Protein AF-A0A8R1XN35-F1 (afdb_monomer_lite)

Structure (mmCIF, N/CA/C/O backbone):
data_AF-A0A8R1XN35-F1
#
_entry.id   AF-A0A8R1XN35-F1
#
loop_
_atom_site.group_PDB
_atom_site.id
_atom_site.type_symbol
_atom_site.label_atom_id
_atom_site.label_alt_id
_atom_site.label_comp_id
_atom_site.label_asym_id
_atom_site.label_entity_id
_atom_site.label_seq_id
_atom_site.pdbx_PDB_ins_code
_atom_site.Cartn_x
_atom_site.Cartn_y
_atom_site.Cartn_z
_atom_site.occupancy
_atom_site.B_iso_or_equiv
_atom_site.auth_seq_id
_atom_site.auth_comp_id
_atom_site.auth_asym_id
_atom_site.auth_atom_id
_atom_site.pdbx_PDB_model_num
ATOM 1 N N . MET A 1 1 ? 3.570 -1.962 -8.339 1.00 42.72 1 MET A N 1
ATOM 2 C CA . MET A 1 1 ? 3.156 -1.113 -7.201 1.00 42.72 1 MET A CA 1
ATOM 3 C C . MET A 1 1 ? 1.678 -0.732 -7.256 1.00 42.72 1 MET A C 1
ATOM 5 O O . MET A 1 1 ? 1.006 -0.953 -6.267 1.00 42.72 1 MET A O 1
ATOM 9 N N . LEU A 1 2 ? 1.136 -0.274 -8.395 1.00 46.91 2 LEU A N 1
ATOM 10 C CA . LEU A 1 2 ? -0.295 0.078 -8.518 1.00 46.91 2 LEU A CA 1
ATOM 11 C C . LEU A 1 2 ? -1.289 -1.061 -8.205 1.00 46.91 2 LEU A C 1
ATOM 13 O O . LEU A 1 2 ? -2.349 -0.794 -7.659 1.00 46.91 2 LEU A O 1
ATOM 17 N N . VAL A 1 3 ? -0.933 -2.326 -8.452 1.00 47.78 3 VAL A N 1
ATOM 18 C CA . VAL A 1 3 ? -1.838 -3.466 -8.181 1.00 47.78 3 VAL A CA 1
ATOM 19 C C . VAL A 1 3 ? -1.918 -3.835 -6.693 1.00 47.78 3 VAL A C 1
ATOM 21 O O . VAL A 1 3 ? -2.819 -4.553 -6.286 1.00 47.78 3 VAL A O 1
ATOM 24 N N . ILE A 1 4 ? -1.000 -3.340 -5.852 1.00 48.53 4 ILE A N 1
ATOM 25 C CA . ILE A 1 4 ? -1.005 -3.650 -4.409 1.00 48.53 4 ILE A CA 1
ATOM 26 C C . ILE A 1 4 ? -2.202 -2.972 -3.708 1.00 48.53 4 ILE A C 1
ATOM 28 O O . ILE A 1 4 ? -2.644 -3.424 -2.657 1.00 48.53 4 ILE A O 1
ATOM 32 N N . PHE A 1 5 ? -2.779 -1.930 -4.314 1.00 48.09 5 PHE A N 1
ATOM 33 C CA . PHE A 1 5 ? -3.820 -1.117 -3.685 1.00 48.09 5 PHE A CA 1
ATOM 34 C C . PHE A 1 5 ? -5.250 -1.645 -3.860 1.00 48.09 5 PHE A C 1
ATOM 36 O O . PHE A 1 5 ? -6.075 -1.409 -2.982 1.00 48.09 5 PHE A O 1
ATOM 43 N N . GLU A 1 6 ? -5.547 -2.431 -4.902 1.00 48.03 6 GLU A N 1
ATOM 44 C CA . GLU A 1 6 ? -6.899 -2.993 -5.100 1.00 48.03 6 GLU A CA 1
ATOM 45 C C . GLU A 1 6 ? -7.309 -3.995 -4.005 1.00 48.03 6 GLU A C 1
ATOM 47 O O . GLU A 1 6 ? -8.497 -4.230 -3.789 1.00 48.03 6 GLU A O 1
ATOM 52 N N . TYR A 1 7 ? -6.347 -4.553 -3.263 1.00 45.34 7 TYR A N 1
ATOM 53 C CA . TYR A 1 7 ? -6.605 -5.589 -2.260 1.00 45.34 7 TYR A CA 1
ATOM 54 C C . TYR A 1 7 ? -7.304 -5.068 -0.989 1.00 45.34 7 TYR A C 1
ATOM 56 O O . TYR A 1 7 ? -7.956 -5.836 -0.285 1.00 45.34 7 TYR A O 1
ATOM 64 N N . TYR A 1 8 ? -7.207 -3.770 -0.683 1.00 49.38 8 TYR A N 1
ATOM 65 C CA . TYR A 1 8 ? -7.665 -3.230 0.606 1.00 49.38 8 TYR A CA 1
ATOM 66 C C . TYR A 1 8 ? -9.087 -2.650 0.592 1.00 49.38 8 TYR A C 1
ATOM 68 O O . TYR A 1 8 ? -9.630 -2.340 1.651 1.00 49.38 8 TYR A O 1
ATOM 76 N N . SER A 1 9 ? -9.725 -2.548 -0.576 1.00 48.44 9 SER A N 1
ATOM 77 C CA . SER A 1 9 ? -11.034 -1.891 -0.723 1.00 48.44 9 SER A CA 1
ATOM 78 C C . SER A 1 9 ? -12.242 -2.810 -0.492 1.00 48.44 9 SER A C 1
ATOM 80 O O . SER A 1 9 ? -13.369 -2.329 -0.504 1.00 48.44 9 SER A O 1
ATOM 82 N N . VAL A 1 10 ? -12.043 -4.117 -0.267 1.00 48.38 10 VAL A N 1
ATOM 83 C CA . VAL A 1 10 ? -13.142 -5.111 -0.187 1.00 48.38 10 VAL A CA 1
ATOM 84 C C . VAL A 1 10 ? -13.304 -5.722 1.216 1.00 48.38 10 VAL A C 1
ATOM 86 O O . VAL A 1 10 ? -14.133 -6.601 1.419 1.00 48.38 10 VAL A O 1
ATOM 89 N N . LEU A 1 11 ? -12.546 -5.259 2.215 1.00 44.25 11 LEU A N 1
ATOM 90 C CA . LEU A 1 11 ? -12.544 -5.869 3.550 1.00 44.25 11 LEU A CA 1
ATOM 91 C C . LEU A 1 11 ? -13.012 -4.911 4.656 1.00 44.25 11 LEU A C 1
ATOM 93 O O . LEU A 1 11 ? -12.227 -4.463 5.493 1.00 44.25 11 LEU A O 1
ATOM 97 N N . PRO A 1 12 ? -14.300 -4.552 4.661 1.00 46.28 12 PRO A N 1
ATOM 98 C CA . PRO A 1 12 ? -14.983 -4.491 5.953 1.00 46.28 12 PRO A CA 1
ATOM 99 C C . PRO A 1 12 ? -16.421 -5.009 5.847 1.00 46.28 12 PRO A C 1
ATOM 101 O O . PRO A 1 12 ? -17.198 -4.479 5.073 1.00 46.28 12 PRO A O 1
ATOM 104 N N . LEU A 1 13 ? -16.762 -6.051 6.611 1.00 48.75 13 LEU A N 1
ATOM 105 C CA . LEU A 1 13 ? -18.080 -6.338 7.210 1.00 48.75 13 LEU A CA 1
ATOM 106 C C . LEU A 1 13 ? -18.072 -7.800 7.661 1.00 48.75 13 LEU A C 1
ATOM 108 O O . LEU A 1 13 ? -18.468 -8.693 6.925 1.00 48.75 13 LEU A O 1
ATOM 112 N N . LEU A 1 14 ? -17.590 -8.054 8.877 1.00 43.78 14 LEU A N 1
ATOM 113 C CA . LEU A 1 14 ? -17.787 -9.329 9.568 1.00 43.78 14 LEU A CA 1
ATOM 114 C C . LEU A 1 14 ? -18.460 -9.033 10.904 1.00 43.78 14 LEU A C 1
ATOM 116 O O . LEU A 1 14 ? -17.799 -8.862 11.924 1.00 43.78 14 LEU A O 1
ATOM 120 N N . TYR A 1 15 ? -19.788 -8.928 10.874 1.00 47.19 15 TYR A N 1
ATOM 121 C CA . TYR A 1 15 ? -20.639 -9.054 12.055 1.00 47.19 15 TYR A CA 1
ATOM 122 C C . TYR A 1 15 ? -21.953 -9.728 11.620 1.00 47.19 15 TYR A C 1
ATOM 124 O O . TYR A 1 15 ? -22.637 -9.209 10.745 1.00 47.19 15 TYR A O 1
ATOM 132 N N . ASN A 1 16 ? -22.261 -10.898 12.200 1.00 47.47 16 ASN A N 1
ATOM 133 C CA . ASN A 1 16 ? -23.353 -11.825 11.833 1.00 47.47 16 ASN A CA 1
ATOM 134 C C . ASN A 1 16 ? -23.289 -12.420 10.419 1.00 47.47 16 ASN A C 1
ATOM 136 O O . ASN A 1 16 ? -24.212 -12.282 9.623 1.00 47.47 16 ASN A O 1
ATOM 140 N N . ILE A 1 17 ? -22.203 -13.126 10.124 1.00 58.09 17 ILE A N 1
ATOM 141 C CA . ILE A 1 17 ? -22.024 -13.795 8.840 1.00 58.09 17 ILE A CA 1
ATOM 142 C C . ILE A 1 17 ? -22.241 -15.301 9.001 1.00 58.09 17 ILE A C 1
ATOM 144 O O . ILE A 1 17 ? -21.633 -15.945 9.857 1.00 58.09 17 ILE A O 1
ATOM 148 N N . SER A 1 18 ? -23.147 -15.852 8.193 1.00 64.50 18 SER A N 1
ATOM 149 C CA . SER A 1 18 ? -23.361 -17.295 8.105 1.00 64.50 18 SER A CA 1
ATOM 150 C C . SER A 1 18 ? -22.152 -17.965 7.435 1.00 64.50 18 SER A C 1
ATOM 152 O O . SER A 1 18 ? -21.418 -17.318 6.689 1.00 64.50 18 SER A O 1
ATOM 154 N N . LEU A 1 19 ? -21.936 -19.273 7.635 1.00 70.75 19 LEU A N 1
ATOM 155 C CA . LEU A 1 19 ? -20.882 -20.015 6.912 1.00 70.75 19 LEU A CA 1
ATOM 156 C C . LEU A 1 19 ? -20.968 -19.819 5.385 1.00 70.75 19 LEU A C 1
ATOM 158 O O . LEU A 1 19 ? -19.944 -19.784 4.704 1.00 70.75 19 LEU A O 1
ATOM 162 N N . TYR A 1 20 ? -22.183 -19.631 4.862 1.00 72.31 20 TYR A N 1
ATOM 163 C CA . TYR A 1 20 ? -22.434 -19.323 3.458 1.00 72.31 20 TYR A CA 1
ATOM 164 C C . TYR A 1 20 ? -21.837 -17.972 3.031 1.00 72.31 20 TYR A C 1
ATOM 166 O O . TYR A 1 20 ? -21.176 -17.891 1.994 1.00 72.31 20 TYR A O 1
ATOM 174 N N . ASP A 1 21 ? -21.995 -16.923 3.842 1.00 74.62 21 ASP A N 1
ATOM 175 C CA . ASP A 1 21 ? -21.424 -15.608 3.536 1.00 74.62 21 ASP A CA 1
ATOM 176 C C . ASP A 1 21 ? -19.889 -15.629 3.637 1.00 74.62 21 ASP A C 1
ATOM 178 O O . ASP A 1 21 ? -19.220 -15.019 2.801 1.00 74.62 21 ASP A O 1
ATOM 182 N N . ILE A 1 22 ? -19.313 -16.399 4.577 1.00 72.56 22 ILE A N 1
ATOM 183 C CA . ILE A 1 22 ? -17.854 -16.626 4.647 1.00 72.56 22 ILE A CA 1
ATOM 184 C C . ILE A 1 22 ? -17.360 -17.280 3.361 1.00 72.56 22 ILE A C 1
ATOM 186 O O . ILE A 1 22 ? -16.391 -16.808 2.767 1.00 72.56 22 ILE A O 1
ATOM 190 N N . PHE A 1 23 ? -18.022 -18.351 2.916 1.00 77.94 23 PHE A N 1
ATOM 191 C CA . PHE A 1 23 ? -17.646 -19.060 1.695 1.00 77.94 23 PHE A CA 1
ATOM 192 C C . PHE A 1 23 ? -17.707 -18.138 0.474 1.00 77.94 23 PHE A C 1
ATOM 194 O O . PHE A 1 23 ? -16.775 -18.108 -0.328 1.00 77.94 23 PHE A O 1
ATOM 201 N N . LYS A 1 24 ? -18.751 -17.310 0.374 1.00 80.31 24 LYS A N 1
ATOM 202 C CA . LYS A 1 24 ? -18.899 -16.323 -0.701 1.00 80.31 24 LYS A CA 1
ATOM 203 C C . LYS A 1 24 ? -17.794 -15.263 -0.675 1.00 80.31 24 LYS A C 1
ATOM 205 O O . LYS A 1 24 ? -17.220 -14.958 -1.719 1.00 80.31 24 LYS A O 1
ATOM 210 N N . ILE A 1 25 ? -17.458 -14.730 0.501 1.00 76.31 25 ILE A N 1
ATOM 211 C CA . ILE A 1 25 ? -16.345 -13.782 0.670 1.00 76.31 25 ILE A CA 1
ATOM 212 C C . ILE A 1 25 ? -15.021 -14.449 0.293 1.00 76.31 25 ILE A C 1
ATOM 214 O O . ILE A 1 25 ? -14.228 -13.873 -0.449 1.00 76.31 25 ILE A O 1
ATOM 218 N N . TYR A 1 26 ? -14.789 -15.681 0.741 1.00 76.56 26 TYR A N 1
ATOM 219 C CA . TYR A 1 26 ? -13.582 -16.437 0.420 1.00 76.56 26 TYR A CA 1
ATOM 220 C C . TYR A 1 26 ? -13.436 -16.676 -1.088 1.00 76.56 26 TYR A C 1
ATOM 222 O O . TYR A 1 26 ? -12.359 -16.464 -1.652 1.00 76.56 26 TYR A O 1
ATOM 230 N N . GLN A 1 27 ? -14.524 -17.051 -1.766 1.00 79.12 27 GLN A N 1
ATOM 231 C CA . GLN A 1 27 ? -14.557 -17.170 -3.223 1.00 79.12 27 GLN A CA 1
ATOM 232 C C . GLN A 1 27 ? -14.233 -15.839 -3.909 1.00 79.12 27 GLN A C 1
ATOM 234 O O . GLN A 1 27 ? -13.429 -15.815 -4.841 1.00 79.12 27 GLN A O 1
ATOM 239 N N . GLN A 1 28 ? -14.795 -14.724 -3.433 1.00 79.81 28 GLN A N 1
ATOM 240 C CA . GLN A 1 28 ? -14.491 -13.395 -3.969 1.00 79.81 28 GLN A CA 1
ATOM 241 C C . GLN A 1 28 ? -13.016 -13.027 -3.782 1.00 79.81 28 GLN A C 1
ATOM 243 O O . GLN A 1 28 ? -12.377 -12.613 -4.746 1.00 79.81 28 GLN A O 1
ATOM 248 N N . ILE A 1 29 ? -12.450 -13.231 -2.590 1.00 77.88 29 ILE A N 1
ATOM 249 C CA . ILE A 1 29 ? -11.031 -12.968 -2.304 1.00 77.88 29 ILE A CA 1
ATOM 250 C C . ILE A 1 29 ? -10.135 -13.822 -3.207 1.00 77.88 29 ILE A C 1
ATOM 252 O O . ILE A 1 29 ? -9.193 -13.308 -3.808 1.00 77.88 29 ILE A O 1
ATOM 256 N N . THR A 1 30 ? -10.448 -15.111 -3.352 1.00 81.19 30 THR A N 1
ATOM 257 C CA . THR A 1 30 ? -9.680 -16.045 -4.192 1.00 81.19 30 THR A CA 1
ATOM 258 C C . THR A 1 30 ? -9.731 -15.633 -5.660 1.00 81.19 30 THR A C 1
ATOM 260 O O . THR A 1 30 ? -8.705 -15.583 -6.338 1.00 81.19 30 THR A O 1
ATOM 263 N N . HIS A 1 31 ? -10.912 -15.257 -6.147 1.00 81.88 31 HIS A N 1
ATOM 264 C CA . HIS A 1 31 ? -11.096 -14.764 -7.505 1.00 81.88 31 HIS A CA 1
ATOM 265 C C . HIS A 1 31 ? -10.329 -13.457 -7.755 1.00 81.88 31 HIS A C 1
ATOM 267 O O . HIS A 1 31 ? -9.659 -13.327 -8.780 1.00 81.88 31 HIS A O 1
ATOM 273 N N . GLN A 1 32 ? -10.351 -12.512 -6.808 1.00 81.44 32 GLN A N 1
ATOM 274 C CA . GLN A 1 32 ? -9.568 -11.275 -6.907 1.00 81.44 32 GLN A CA 1
ATOM 275 C C . GLN A 1 32 ? -8.060 -11.547 -6.885 1.00 81.44 32 GLN A C 1
ATOM 277 O O . GLN A 1 32 ? -7.316 -10.993 -7.694 1.00 81.44 32 GLN A O 1
ATOM 282 N N . LYS A 1 33 ? -7.602 -12.465 -6.029 1.00 82.81 33 LYS A N 1
ATOM 283 C CA . LYS A 1 33 ? -6.200 -12.895 -5.984 1.00 82.81 33 LYS A CA 1
ATOM 284 C C . LYS A 1 33 ? -5.750 -13.511 -7.312 1.00 82.81 33 LYS A C 1
ATOM 286 O O . LYS A 1 33 ? -4.660 -13.201 -7.783 1.00 82.81 33 LYS A O 1
ATOM 291 N N . ASN A 1 34 ? -6.587 -14.331 -7.945 1.00 83.44 34 ASN A N 1
ATOM 292 C CA . ASN A 1 34 ? -6.277 -14.927 -9.247 1.00 83.44 34 ASN A CA 1
ATOM 293 C C . ASN A 1 34 ? -6.189 -13.870 -10.358 1.00 83.44 34 ASN A C 1
ATOM 295 O O . ASN A 1 34 ? -5.276 -13.927 -11.180 1.00 83.44 34 ASN A O 1
ATOM 299 N N . LYS A 1 35 ? -7.071 -12.861 -10.354 1.00 84.69 35 LYS A N 1
ATOM 300 C CA . LYS A 1 35 ? -6.973 -11.712 -11.273 1.00 84.69 35 LYS A CA 1
ATOM 301 C C . LYS A 1 35 ? -5.674 -10.935 -11.075 1.00 84.69 35 LYS A C 1
ATOM 303 O O . LYS A 1 35 ? -4.980 -10.645 -12.046 1.00 84.69 35 LYS A O 1
ATOM 308 N N . PHE A 1 36 ? -5.316 -10.651 -9.824 1.00 76.81 36 PHE A N 1
ATOM 309 C CA . PHE A 1 36 ? -4.057 -9.991 -9.477 1.00 76.81 36 PHE A CA 1
ATOM 310 C C . PHE A 1 36 ? -2.846 -10.768 -10.007 1.00 76.81 36 PHE A C 1
ATOM 312 O O . PHE A 1 36 ? -1.929 -10.191 -10.600 1.00 76.81 36 PHE A O 1
ATOM 319 N N . LEU A 1 37 ? -2.858 -12.086 -9.808 1.00 84.62 37 LEU A N 1
ATOM 320 C CA . LEU A 1 37 ? -1.807 -12.986 -10.260 1.00 84.62 37 LEU A CA 1
ATOM 321 C C . LEU A 1 37 ? -1.681 -12.939 -11.789 1.00 84.62 37 LEU A C 1
ATOM 323 O O . LEU A 1 37 ? -0.584 -12.749 -12.305 1.00 84.62 37 LEU A O 1
ATOM 327 N N . ALA A 1 38 ? -2.804 -13.022 -12.508 1.00 86.06 38 ALA A N 1
ATOM 328 C CA . ALA A 1 38 ? -2.844 -12.950 -13.967 1.00 86.06 38 ALA A CA 1
ATOM 329 C C . ALA A 1 38 ? -2.316 -11.610 -14.509 1.00 86.06 38 ALA A C 1
ATOM 331 O O . ALA A 1 38 ? -1.545 -11.597 -15.470 1.00 86.06 38 ALA A O 1
ATOM 332 N N . ILE A 1 39 ? -2.667 -10.486 -13.874 1.00 83.94 39 ILE A N 1
ATOM 333 C CA . ILE A 1 39 ? -2.146 -9.158 -14.241 1.00 83.94 39 ILE A CA 1
ATOM 334 C C . ILE A 1 39 ? -0.635 -9.096 -14.002 1.00 83.94 39 ILE A C 1
ATOM 336 O O . ILE A 1 39 ? 0.103 -8.629 -14.863 1.00 83.94 39 ILE A O 1
ATOM 340 N N . THR A 1 40 ? -0.163 -9.604 -12.863 1.00 83.38 40 THR A N 1
ATOM 341 C CA . THR A 1 40 ? 1.266 -9.604 -12.512 1.00 83.38 40 THR A CA 1
ATOM 342 C C . THR A 1 40 ? 2.081 -10.484 -13.461 1.00 83.38 40 THR A C 1
ATOM 344 O O . THR A 1 40 ? 3.157 -10.081 -13.899 1.00 83.38 40 THR A O 1
ATOM 347 N N . PHE A 1 41 ? 1.561 -11.653 -13.839 1.00 85.12 41 PHE A N 1
ATOM 348 C CA . PHE A 1 41 ? 2.188 -12.502 -14.851 1.00 85.12 41 PHE A CA 1
ATOM 349 C C . PHE A 1 41 ? 2.206 -11.839 -16.225 1.00 85.12 41 PHE A C 1
ATOM 351 O O . PHE A 1 41 ? 3.239 -11.854 -16.891 1.00 85.12 41 PHE A O 1
ATOM 358 N N . SER A 1 42 ? 1.099 -11.211 -16.627 1.00 83.62 42 SER A N 1
ATOM 359 C CA . SER A 1 42 ? 1.025 -10.473 -17.891 1.00 83.62 42 SER A CA 1
ATOM 360 C C . SER A 1 42 ? 2.039 -9.330 -17.918 1.00 83.62 42 SER A C 1
ATOM 362 O O . SER A 1 42 ? 2.740 -9.146 -18.907 1.00 83.62 42 SER A O 1
ATOM 364 N N . ASP A 1 43 ? 2.193 -8.606 -16.808 1.00 81.50 43 ASP A N 1
ATOM 365 C CA . ASP A 1 43 ? 3.216 -7.572 -16.689 1.00 81.50 43 ASP A CA 1
ATOM 366 C C . ASP A 1 43 ? 4.616 -8.124 -16.863 1.00 81.50 43 ASP A C 1
ATOM 368 O O . ASP A 1 43 ? 5.383 -7.567 -17.636 1.00 81.50 43 ASP A O 1
ATOM 372 N N . TYR A 1 44 ? 4.941 -9.207 -16.159 1.00 81.31 44 TYR A N 1
ATOM 373 C CA . TYR A 1 44 ? 6.254 -9.828 -16.250 1.00 81.31 44 TYR A CA 1
ATOM 374 C C . TYR A 1 44 ? 6.551 -10.307 -17.677 1.00 81.31 44 TYR A C 1
ATOM 376 O O . TYR A 1 44 ? 7.661 -10.113 -18.171 1.00 81.31 44 TYR A O 1
ATOM 384 N N . TYR A 1 45 ? 5.544 -10.871 -18.350 1.00 83.38 45 TYR A N 1
ATOM 385 C CA . TYR A 1 45 ? 5.645 -11.360 -19.722 1.00 83.38 45 TYR A CA 1
ATOM 386 C C . TYR A 1 45 ? 5.872 -10.231 -20.737 1.00 83.38 45 TYR A C 1
ATOM 388 O O . TYR A 1 45 ? 6.734 -10.345 -21.606 1.00 83.38 45 TYR A O 1
ATOM 396 N N . TYR A 1 46 ? 5.127 -9.127 -20.628 1.00 81.81 46 TYR A N 1
ATOM 397 C CA . TYR A 1 46 ? 5.202 -8.027 -21.592 1.00 81.81 46 TYR A CA 1
ATOM 398 C C . TYR A 1 46 ? 6.296 -6.999 -21.284 1.00 81.81 46 TYR A C 1
ATOM 400 O O . TYR A 1 46 ? 6.820 -6.379 -22.212 1.00 81.81 46 TYR A O 1
ATOM 408 N N . CYS A 1 47 ? 6.623 -6.768 -20.010 1.00 80.62 47 CYS A N 1
ATOM 409 C CA . CYS A 1 47 ? 7.573 -5.736 -19.612 1.00 80.62 47 CYS A CA 1
ATOM 410 C C . CYS A 1 47 ? 8.246 -6.023 -18.261 1.00 80.62 47 CYS A C 1
ATOM 412 O O . CYS A 1 47 ? 7.635 -5.950 -17.192 1.00 80.62 47 CYS A O 1
ATOM 414 N N . THR A 1 48 ? 9.557 -6.257 -18.279 1.00 80.19 48 THR A N 1
ATOM 415 C CA . THR A 1 48 ? 10.329 -6.439 -17.044 1.00 80.19 48 THR A CA 1
ATOM 416 C C . THR A 1 48 ? 10.640 -5.077 -16.424 1.00 80.19 48 THR A C 1
ATOM 418 O O . THR A 1 48 ? 11.138 -4.182 -17.102 1.00 80.19 48 THR A O 1
ATOM 421 N N . ARG A 1 49 ? 10.365 -4.884 -15.128 1.00 77.44 49 ARG A N 1
ATOM 422 C CA . ARG A 1 49 ? 10.756 -3.654 -14.418 1.00 77.44 49 ARG A CA 1
ATOM 423 C C . ARG A 1 49 ? 12.083 -3.852 -13.704 1.00 77.44 49 ARG A C 1
ATOM 425 O O . ARG A 1 49 ? 12.201 -4.745 -12.872 1.00 77.44 49 ARG A O 1
ATOM 432 N N . ILE A 1 50 ? 13.038 -2.973 -13.977 1.00 81.00 50 ILE A N 1
ATOM 433 C CA . ILE A 1 50 ? 14.344 -2.947 -13.320 1.00 81.00 50 ILE A CA 1
ATOM 434 C C . ILE A 1 50 ? 14.425 -1.669 -12.489 1.00 81.00 50 ILE A C 1
ATOM 436 O O . ILE A 1 50 ? 14.132 -0.574 -12.981 1.00 81.00 50 ILE A O 1
ATOM 440 N N . PHE A 1 51 ? 14.798 -1.802 -11.216 1.00 80.81 51 PHE A N 1
ATOM 441 C CA . PHE A 1 51 ? 15.089 -0.647 -10.376 1.00 80.81 51 PHE A CA 1
ATOM 442 C C . PHE A 1 51 ? 16.533 -0.211 -10.595 1.00 80.81 51 PHE A C 1
ATOM 444 O O . PHE A 1 51 ? 17.477 -0.968 -10.376 1.00 80.81 51 PHE A O 1
ATOM 451 N N . ILE A 1 52 ? 16.695 1.024 -11.044 1.00 82.19 52 ILE A N 1
ATOM 452 C CA . ILE A 1 52 ? 17.983 1.612 -11.357 1.00 82.19 52 ILE A CA 1
ATOM 453 C C . ILE A 1 52 ? 18.416 2.466 -10.163 1.00 82.19 52 ILE A C 1
ATOM 455 O O . ILE A 1 52 ? 17.949 3.596 -10.010 1.00 82.19 52 ILE A O 1
ATOM 459 N N . ALA A 1 53 ? 19.307 1.921 -9.329 1.00 80.88 53 ALA A N 1
ATOM 460 C CA . ALA A 1 53 ? 19.726 2.539 -8.067 1.00 80.88 53 ALA A CA 1
ATOM 461 C C . ALA A 1 53 ? 20.337 3.940 -8.252 1.00 80.88 53 ALA A C 1
ATOM 463 O O . ALA A 1 53 ? 19.938 4.870 -7.559 1.00 80.88 53 ALA A O 1
ATOM 464 N N . TRP A 1 54 ? 21.225 4.116 -9.239 1.00 78.75 54 TRP A N 1
ATOM 465 C CA . TRP A 1 54 ? 21.905 5.396 -9.503 1.00 78.75 54 TRP A CA 1
ATOM 466 C C . TRP A 1 54 ? 20.962 6.535 -9.903 1.00 78.75 54 TRP A C 1
ATOM 468 O O . TRP A 1 54 ? 21.299 7.699 -9.734 1.00 78.75 54 TRP A O 1
ATOM 478 N N . ASN A 1 55 ? 19.771 6.208 -10.408 1.00 72.25 55 ASN A N 1
ATOM 479 C CA . ASN A 1 55 ? 18.806 7.192 -10.889 1.00 72.25 55 ASN A CA 1
ATOM 480 C C . ASN A 1 55 ? 17.487 7.170 -10.093 1.00 72.25 55 ASN A C 1
ATOM 482 O O . ASN A 1 55 ? 16.504 7.792 -10.509 1.00 72.25 55 ASN A O 1
ATOM 486 N N . LEU A 1 56 ? 17.465 6.402 -8.988 1.00 75.69 56 LEU A N 1
ATOM 487 C CA . LEU A 1 56 ? 16.319 6.146 -8.106 1.00 75.69 56 LEU A CA 1
ATOM 488 C C . LEU A 1 56 ? 15.009 5.927 -8.880 1.00 75.69 56 LEU A C 1
ATOM 490 O O . LEU A 1 56 ? 13.947 6.433 -8.515 1.00 75.69 56 LEU A O 1
ATOM 494 N N . SER A 1 57 ? 15.089 5.199 -9.995 1.00 74.19 57 SER A N 1
ATOM 495 C CA . SER A 1 57 ? 13.995 5.110 -10.962 1.00 74.19 57 SER A CA 1
ATOM 496 C C . SER A 1 57 ? 13.689 3.680 -11.352 1.00 74.19 57 SER A C 1
ATOM 498 O O . SER A 1 57 ? 14.589 2.875 -11.583 1.00 74.19 57 SER A O 1
ATOM 500 N N . TRP A 1 58 ? 12.403 3.401 -11.514 1.00 74.62 58 TRP A N 1
ATOM 501 C CA . TRP A 1 58 ? 11.921 2.174 -12.124 1.00 74.62 58 TRP A CA 1
ATOM 502 C C . TRP A 1 58 ? 11.914 2.338 -13.641 1.00 74.62 58 TRP A C 1
ATOM 504 O O . TRP A 1 58 ? 11.180 3.176 -14.162 1.00 74.62 58 TRP A O 1
ATOM 514 N N . LYS A 1 59 ? 12.709 1.536 -14.352 1.00 78.25 59 LYS A N 1
ATOM 515 C CA . LYS A 1 59 ? 12.690 1.475 -15.816 1.00 78.25 59 LYS A CA 1
ATOM 516 C C . LYS A 1 59 ? 11.944 0.218 -16.252 1.00 78.25 59 LYS A C 1
ATOM 518 O O . LYS A 1 59 ? 12.256 -0.879 -15.793 1.00 78.25 59 LYS A O 1
ATOM 523 N N . GLY A 1 60 ? 10.933 0.389 -17.099 1.00 75.19 60 GLY A N 1
ATOM 524 C CA . GLY A 1 60 ? 10.291 -0.723 -17.792 1.00 75.19 60 GLY A CA 1
ATOM 525 C C . GLY A 1 60 ? 11.098 -1.066 -19.035 1.00 75.19 60 GLY A C 1
ATOM 526 O O . GLY A 1 60 ? 11.261 -0.215 -19.905 1.00 75.19 60 GLY A O 1
ATOM 527 N N . ASP A 1 61 ? 11.616 -2.284 -19.105 1.00 76.38 61 ASP A N 1
ATOM 528 C CA . ASP A 1 61 ? 12.151 -2.851 -20.332 1.00 76.38 61 ASP A CA 1
ATOM 529 C C . ASP A 1 61 ? 11.063 -3.700 -20.996 1.00 76.38 61 ASP A C 1
ATOM 531 O O . ASP A 1 61 ? 10.805 -4.845 -20.612 1.00 76.38 61 ASP A O 1
ATOM 535 N N . CYS A 1 62 ? 10.376 -3.087 -21.961 1.00 78.12 62 CYS A N 1
ATOM 536 C CA . CYS A 1 62 ? 9.319 -3.727 -22.739 1.00 78.12 62 CYS A CA 1
ATOM 537 C C . CYS A 1 62 ? 9.814 -4.171 -24.132 1.00 78.12 62 CYS A C 1
ATOM 539 O O . CYS A 1 62 ? 9.012 -4.603 -24.966 1.00 78.12 62 CYS A O 1
ATOM 541 N N . THR A 1 63 ? 11.125 -4.083 -24.400 1.00 72.94 63 THR A N 1
ATOM 542 C CA . THR A 1 63 ? 11.714 -4.315 -25.734 1.00 72.94 63 THR A CA 1
ATOM 543 C C . THR A 1 63 ? 11.489 -5.737 -26.246 1.00 72.94 63 THR A C 1
ATOM 545 O O . THR A 1 63 ? 11.247 -5.928 -27.434 1.00 72.94 63 THR A O 1
ATOM 548 N N . LYS A 1 64 ? 11.437 -6.725 -25.342 1.00 72.38 64 LYS A N 1
ATOM 549 C CA . LYS A 1 64 ? 11.190 -8.145 -25.662 1.00 72.38 64 LYS A CA 1
ATOM 550 C C . LYS A 1 64 ? 9.873 -8.414 -26.396 1.00 72.38 64 LYS A C 1
ATOM 552 O O . LYS A 1 64 ? 9.697 -9.481 -26.971 1.00 72.38 64 LYS A O 1
ATOM 557 N N . SER A 1 65 ? 8.931 -7.479 -26.345 1.00 72.44 65 SER A N 1
ATOM 558 C CA . SER A 1 65 ? 7.555 -7.695 -26.790 1.00 72.44 65 SER A CA 1
ATOM 559 C C . SER A 1 65 ? 7.236 -7.131 -28.183 1.00 72.44 65 SER A C 1
ATOM 561 O O . SER A 1 65 ? 6.066 -7.124 -28.565 1.00 72.44 65 SER A O 1
ATOM 563 N N . ASN A 1 66 ? 8.231 -6.652 -28.947 1.00 75.88 66 ASN A N 1
ATOM 564 C CA . ASN A 1 66 ? 8.045 -6.039 -30.275 1.00 75.88 66 ASN A CA 1
ATOM 565 C C . ASN A 1 66 ? 6.922 -4.973 -30.290 1.00 75.88 66 ASN A C 1
ATOM 567 O O . ASN A 1 66 ? 6.033 -4.999 -31.138 1.00 75.88 66 ASN A O 1
ATOM 571 N N . GLY A 1 67 ? 6.905 -4.076 -29.295 1.00 77.81 67 GLY A N 1
ATOM 572 C CA . GLY A 1 67 ? 5.901 -3.005 -29.154 1.00 77.81 67 GLY A CA 1
ATOM 573 C C . GLY A 1 67 ? 4.566 -3.419 -28.510 1.00 77.81 67 GLY A C 1
ATOM 574 O O . GLY A 1 67 ? 3.773 -2.558 -28.116 1.00 77.81 67 GLY A O 1
ATOM 575 N N . LYS A 1 68 ? 4.309 -4.721 -28.308 1.00 81.88 68 LYS A N 1
ATOM 576 C CA . LYS A 1 68 ? 3.096 -5.193 -27.604 1.00 81.88 68 LYS A CA 1
ATOM 577 C C . LYS A 1 68 ? 3.054 -4.721 -26.147 1.00 81.88 68 LYS A C 1
ATOM 579 O O . LYS A 1 68 ? 1.976 -4.469 -25.617 1.00 81.88 68 LYS A O 1
ATOM 584 N N . GLY A 1 69 ? 4.210 -4.557 -25.513 1.00 81.69 69 GLY A N 1
ATOM 585 C CA . GLY A 1 69 ? 4.339 -4.139 -24.120 1.00 81.69 69 GLY A CA 1
ATOM 586 C C . GLY A 1 69 ? 3.930 -2.691 -23.878 1.00 81.69 69 GLY A C 1
ATOM 587 O O . GLY A 1 69 ? 3.280 -2.417 -22.872 1.00 81.69 69 GLY A O 1
ATOM 588 N N . ASP A 1 70 ? 4.196 -1.787 -24.822 1.00 80.56 70 ASP A N 1
ATOM 589 C CA . ASP A 1 70 ? 3.720 -0.400 -24.737 1.00 80.56 70 ASP A CA 1
ATOM 590 C C . ASP A 1 70 ? 2.193 -0.341 -24.848 1.00 80.56 70 ASP A C 1
ATOM 592 O O . ASP A 1 70 ? 1.523 0.387 -24.111 1.00 80.56 70 ASP A O 1
ATOM 596 N N . THR A 1 71 ? 1.628 -1.170 -25.731 1.00 84.44 71 THR A N 1
ATOM 597 C CA . THR A 1 71 ? 0.175 -1.316 -25.885 1.00 84.44 71 THR A CA 1
ATOM 598 C C . THR A 1 71 ? -0.458 -1.879 -24.609 1.00 84.44 71 THR A C 1
ATOM 600 O O . THR A 1 71 ? -1.426 -1.308 -24.102 1.00 84.44 71 THR A O 1
ATOM 603 N N . TRP A 1 72 ? 0.122 -2.940 -24.034 1.00 84.56 72 TRP A N 1
ATOM 604 C CA . TRP A 1 72 ? -0.299 -3.510 -22.749 1.00 84.56 72 TRP A CA 1
ATOM 605 C C . TRP A 1 72 ? -0.292 -2.461 -21.634 1.00 84.56 72 TRP A C 1
ATOM 607 O O . TRP A 1 72 ? -1.258 -2.337 -20.882 1.00 84.56 72 TRP A O 1
ATOM 617 N N . TRP A 1 73 ? 0.766 -1.655 -21.559 1.00 81.19 73 TRP A N 1
ATOM 618 C CA . TRP A 1 73 ? 0.893 -0.598 -20.563 1.00 81.19 73 TRP A CA 1
ATOM 619 C C . TRP A 1 73 ? -0.188 0.472 -20.672 1.00 81.19 73 TRP A C 1
ATOM 621 O O . TRP A 1 73 ? -0.744 0.870 -19.647 1.00 81.19 73 TRP A O 1
ATOM 631 N N . ARG A 1 74 ? -0.524 0.908 -21.890 1.00 83.50 74 ARG A N 1
ATOM 632 C CA . ARG A 1 74 ? -1.617 1.867 -22.121 1.00 83.50 74 ARG A CA 1
ATOM 633 C C . ARG A 1 74 ? -2.964 1.295 -21.700 1.00 83.50 74 ARG A C 1
ATOM 635 O O . ARG A 1 74 ? -3.707 1.965 -20.987 1.00 83.50 74 ARG A O 1
ATOM 642 N N . ILE A 1 75 ? -3.252 0.051 -22.087 1.00 86.25 75 ILE A N 1
ATOM 643 C CA . ILE A 1 75 ? -4.483 -0.650 -21.697 1.00 86.25 75 ILE A CA 1
ATOM 644 C C . ILE A 1 75 ? -4.566 -0.728 -20.174 1.00 86.25 75 ILE A C 1
ATOM 646 O O . ILE A 1 75 ? -5.549 -0.300 -19.576 1.00 86.25 75 ILE A O 1
ATOM 650 N N . ARG A 1 76 ? -3.506 -1.210 -19.528 1.00 83.12 76 ARG A N 1
ATOM 651 C CA . ARG A 1 76 ? -3.445 -1.335 -18.074 1.00 83.12 76 ARG A CA 1
ATOM 652 C C . ARG A 1 76 ? -3.631 0.002 -17.364 1.00 83.12 76 ARG A C 1
ATOM 654 O O . ARG A 1 76 ? -4.304 0.056 -16.341 1.00 83.12 76 ARG A O 1
ATOM 661 N N . TYR A 1 77 ? -3.021 1.062 -17.881 1.00 80.56 77 TYR A N 1
ATOM 662 C CA . TYR A 1 77 ? -3.151 2.399 -17.322 1.00 80.56 77 TYR A CA 1
ATOM 663 C C . TYR A 1 77 ? -4.597 2.902 -17.379 1.00 80.56 77 TYR A C 1
ATOM 665 O O . TYR A 1 77 ? -5.112 3.386 -16.372 1.00 80.56 77 TYR A O 1
ATOM 673 N N . LEU A 1 78 ? -5.272 2.713 -18.518 1.00 85.00 78 LEU A N 1
ATOM 674 C CA . LEU A 1 78 ? -6.692 3.034 -18.665 1.00 85.00 78 LEU A CA 1
ATOM 675 C C . LEU A 1 78 ? -7.540 2.249 -17.661 1.00 85.00 78 LEU A C 1
ATOM 677 O O . LEU A 1 78 ? -8.308 2.852 -16.922 1.00 85.00 78 LEU A O 1
ATOM 681 N N . TRP A 1 79 ? -7.336 0.934 -17.549 1.00 84.25 79 TRP A N 1
ATOM 682 C CA . TRP A 1 79 ? -8.041 0.103 -16.565 1.00 84.25 79 TRP A CA 1
ATOM 683 C C . TRP A 1 79 ? -7.820 0.566 -15.122 1.00 84.25 79 TRP A C 1
ATOM 685 O O . TRP A 1 79 ? -8.779 0.686 -14.358 1.00 84.25 79 TRP A O 1
ATOM 695 N N . ALA A 1 80 ? -6.571 0.871 -14.762 1.00 79.62 80 ALA A N 1
ATOM 696 C CA . ALA A 1 80 ? -6.209 1.341 -13.430 1.00 79.62 80 ALA A CA 1
ATOM 697 C C . ALA A 1 80 ? -6.830 2.704 -13.094 1.00 79.62 80 ALA A C 1
ATOM 699 O O . ALA A 1 80 ? -7.075 2.972 -11.925 1.00 79.62 80 ALA A O 1
ATOM 700 N N . LEU A 1 81 ? -7.098 3.553 -14.091 1.00 79.81 81 LEU A N 1
ATOM 701 C CA . LEU A 1 81 ? -7.851 4.794 -13.916 1.00 79.81 81 LEU A CA 1
ATOM 702 C C . LEU A 1 81 ? -9.355 4.535 -13.819 1.00 79.81 81 LEU A C 1
ATOM 704 O O . LEU A 1 81 ? -10.021 5.091 -12.949 1.00 79.81 81 LEU A O 1
ATOM 708 N N . THR A 1 82 ? -9.909 3.703 -14.696 1.00 82.31 82 THR A N 1
ATOM 709 C CA . THR A 1 82 ? -11.357 3.504 -14.799 1.00 82.31 82 THR A CA 1
ATOM 710 C C . THR A 1 82 ? -11.954 2.884 -13.534 1.00 82.31 82 THR A C 1
ATOM 712 O O . THR A 1 82 ? -13.001 3.341 -13.080 1.00 82.31 82 THR A O 1
ATOM 715 N N . ILE A 1 83 ? -11.299 1.886 -12.929 1.00 80.75 83 ILE A N 1
ATOM 716 C CA . ILE A 1 83 ? -11.852 1.156 -11.771 1.00 80.75 83 ILE A CA 1
ATOM 717 C C . ILE A 1 83 ? -12.051 2.066 -10.538 1.00 80.75 83 ILE A C 1
ATOM 719 O O . ILE A 1 83 ? -13.173 2.097 -10.014 1.00 80.75 83 ILE A O 1
ATOM 723 N N . PRO A 1 84 ? -11.044 2.838 -10.074 1.00 79.62 84 PRO A N 1
ATOM 724 C CA . PRO A 1 84 ? -11.226 3.778 -8.970 1.00 79.62 84 PRO A CA 1
ATOM 725 C C . PRO A 1 84 ? -12.290 4.835 -9.265 1.00 79.62 84 PRO A C 1
ATOM 727 O O . PRO A 1 84 ? -13.170 5.014 -8.433 1.00 79.62 84 PRO A O 1
ATOM 730 N N . ASN A 1 85 ? -12.302 5.413 -10.475 1.00 78.81 85 ASN A N 1
ATOM 731 C CA . ASN A 1 85 ? -13.266 6.454 -10.855 1.00 78.81 85 ASN A CA 1
ATOM 732 C C . ASN A 1 85 ? -14.720 5.959 -10.805 1.00 78.81 85 ASN A C 1
ATOM 734 O O . ASN A 1 85 ? -15.599 6.642 -10.275 1.00 78.81 85 ASN A O 1
ATOM 738 N N . ILE A 1 86 ? -14.989 4.751 -11.318 1.00 84.25 86 ILE A N 1
ATOM 739 C CA . ILE A 1 86 ? -16.319 4.128 -11.211 1.00 84.25 86 ILE A CA 1
ATOM 740 C C . ILE A 1 86 ? -16.674 3.920 -9.738 1.00 84.25 86 ILE A C 1
ATOM 742 O O . ILE A 1 86 ? -17.778 4.249 -9.303 1.00 84.25 86 ILE A O 1
ATOM 746 N N . THR A 1 87 ? -15.729 3.400 -8.958 1.00 81.00 87 THR A N 1
ATOM 747 C CA . THR A 1 87 ? -15.939 3.122 -7.537 1.00 81.00 87 THR A CA 1
ATOM 748 C C . THR A 1 87 ? -16.221 4.409 -6.761 1.00 81.00 87 THR A C 1
ATOM 750 O O . THR A 1 87 ? -17.149 4.448 -5.953 1.00 81.00 87 THR A O 1
ATOM 753 N N . PHE A 1 88 ? -15.492 5.488 -7.030 1.00 81.06 88 PHE A N 1
ATOM 754 C CA . PHE A 1 88 ? -15.705 6.798 -6.427 1.00 81.06 88 PHE A CA 1
ATOM 755 C C . PHE A 1 88 ? -17.084 7.366 -6.778 1.00 81.06 88 PHE A C 1
ATOM 757 O O . PHE A 1 88 ? -17.822 7.773 -5.878 1.00 81.06 88 PHE A O 1
ATOM 764 N N . ALA A 1 89 ? -17.495 7.304 -8.050 1.00 85.00 89 ALA A N 1
ATOM 765 C CA . ALA A 1 89 ? -18.825 7.739 -8.481 1.00 85.00 89 ALA A CA 1
ATOM 766 C C . ALA A 1 89 ? -19.953 6.974 -7.762 1.00 85.00 89 ALA A C 1
ATOM 768 O O . ALA A 1 89 ? -20.932 7.581 -7.318 1.00 85.00 89 ALA A O 1
ATOM 769 N N . VAL A 1 90 ? -19.795 5.659 -7.578 1.00 86.94 90 VAL A N 1
ATOM 770 C CA . VAL A 1 90 ? -20.735 4.832 -6.804 1.00 86.94 90 VAL A CA 1
ATOM 771 C C . VAL A 1 90 ? -20.801 5.290 -5.345 1.00 86.94 90 VAL A C 1
ATOM 773 O O . VAL A 1 90 ? -21.899 5.478 -4.820 1.00 86.94 90 VAL A O 1
ATOM 776 N N . HIS A 1 91 ? -19.660 5.541 -4.692 1.00 79.00 91 HIS A N 1
ATOM 777 C CA . HIS A 1 91 ? -19.644 6.054 -3.317 1.00 79.00 91 HIS A CA 1
ATOM 778 C C . HIS A 1 91 ? -20.344 7.415 -3.211 1.00 79.00 91 HIS A C 1
ATOM 780 O O . HIS A 1 91 ? -21.172 7.602 -2.319 1.00 79.00 91 HIS A O 1
ATOM 786 N N . VAL A 1 92 ? -20.090 8.344 -4.140 1.00 83.69 92 VAL A N 1
ATOM 787 C CA . VAL A 1 92 ? -20.771 9.651 -4.192 1.00 83.69 92 VAL A CA 1
ATOM 788 C C . VAL A 1 92 ? -22.287 9.483 -4.335 1.00 83.69 92 VAL A C 1
ATOM 790 O O . VAL A 1 92 ? -23.046 10.144 -3.620 1.00 83.69 92 VAL A O 1
ATOM 793 N N . ALA A 1 93 ? -22.748 8.571 -5.196 1.00 87.88 93 ALA A N 1
ATOM 794 C CA . ALA A 1 93 ? -24.171 8.277 -5.365 1.00 87.88 93 ALA A CA 1
ATOM 795 C C . ALA A 1 93 ? -24.806 7.708 -4.082 1.00 87.88 93 ALA A C 1
ATOM 797 O O . ALA A 1 93 ? -25.889 8.145 -3.678 1.00 87.88 93 ALA A O 1
ATOM 798 N N . ILE A 1 94 ? -24.113 6.793 -3.395 1.00 83.81 94 ILE A N 1
ATOM 799 C CA . ILE A 1 94 ? -24.548 6.247 -2.101 1.00 83.81 94 ILE A CA 1
ATOM 800 C C . ILE A 1 94 ? -24.654 7.373 -1.066 1.00 83.81 94 ILE A C 1
ATOM 802 O O . ILE A 1 94 ? -25.713 7.537 -0.456 1.00 83.81 94 ILE A O 1
ATOM 806 N N . PHE A 1 95 ? -23.624 8.211 -0.924 1.00 80.94 95 PHE A N 1
ATOM 807 C CA . PHE A 1 95 ? -23.640 9.357 -0.008 1.00 80.94 95 PHE A CA 1
ATOM 808 C C . PHE A 1 95 ? -24.790 10.320 -0.292 1.00 80.94 95 PHE A C 1
ATOM 810 O O . PHE A 1 95 ? -25.479 10.766 0.631 1.00 80.94 95 PHE A O 1
ATOM 817 N N . TYR A 1 96 ? -25.032 10.618 -1.568 1.00 84.69 96 TYR A N 1
ATOM 818 C CA . TYR A 1 96 ? -26.140 11.467 -1.980 1.00 84.69 96 TYR A CA 1
ATOM 819 C C . TYR A 1 96 ? -27.493 10.851 -1.602 1.00 84.69 96 TYR A C 1
ATOM 821 O O . TYR A 1 96 ? -28.349 11.540 -1.039 1.00 84.69 96 TYR A O 1
ATOM 829 N N . SER A 1 97 ? -27.676 9.547 -1.839 1.00 85.00 97 SER A N 1
ATOM 830 C CA . SER A 1 97 ? -28.909 8.825 -1.501 1.00 85.00 97 SER A CA 1
ATOM 831 C C . SER A 1 97 ? -29.188 8.826 0.008 1.00 85.00 97 SER A C 1
ATOM 833 O O . SER A 1 97 ? -30.309 9.135 0.429 1.00 85.00 97 SER A O 1
ATOM 835 N N . ILE A 1 98 ? -28.157 8.597 0.831 1.00 79.19 98 ILE A N 1
ATOM 836 C CA . ILE A 1 98 ? -28.245 8.628 2.296 1.00 79.19 98 ILE A CA 1
ATOM 837 C C . ILE A 1 98 ? -28.612 10.038 2.765 1.00 79.19 98 ILE A C 1
ATOM 839 O O . ILE A 1 98 ? -29.576 10.209 3.516 1.00 79.19 98 ILE A O 1
ATOM 843 N N . ARG A 1 99 ? -27.920 11.072 2.269 1.00 82.00 99 ARG A N 1
ATOM 844 C CA . ARG A 1 99 ? -28.186 12.472 2.642 1.00 82.00 99 ARG A CA 1
ATOM 845 C C . ARG A 1 99 ? -29.588 12.924 2.233 1.00 82.00 99 ARG A C 1
ATOM 847 O O . ARG A 1 99 ? -30.252 13.637 2.987 1.00 82.00 99 ARG A O 1
ATOM 854 N N . ARG A 1 100 ? -30.066 12.502 1.059 1.00 82.56 100 ARG A N 1
ATOM 855 C CA . ARG A 1 100 ? -31.431 12.782 0.590 1.00 82.56 100 ARG A CA 1
ATOM 856 C C . ARG A 1 100 ? -32.472 12.133 1.504 1.00 82.56 100 ARG A C 1
ATOM 858 O O . ARG A 1 100 ? -33.418 12.807 1.913 1.00 82.56 100 ARG A O 1
ATOM 865 N N . LYS A 1 101 ? -32.275 10.864 1.877 1.00 79.75 101 LYS A N 1
ATOM 866 C CA . LYS A 1 101 ? -33.160 10.140 2.804 1.00 79.75 101 LYS A CA 1
ATOM 867 C C . LYS A 1 101 ? -33.179 10.782 4.194 1.00 79.75 101 LYS A C 1
ATOM 869 O O . LYS A 1 101 ? -34.248 10.910 4.792 1.00 79.75 101 LYS A O 1
ATOM 874 N N . GLN A 1 102 ? -32.030 11.249 4.683 1.00 75.00 102 GLN A N 1
ATOM 875 C CA . GLN A 1 102 ? -31.936 11.973 5.952 1.00 75.00 102 GLN A CA 1
ATOM 876 C C . GLN A 1 102 ? -32.702 13.294 5.937 1.00 75.00 102 GLN A C 1
ATOM 878 O O . GLN A 1 102 ? -33.437 13.557 6.882 1.00 75.00 102 GLN A O 1
ATOM 883 N N . ARG A 1 103 ? -32.581 14.103 4.874 1.00 77.06 103 ARG A N 1
ATOM 884 C CA . ARG A 1 103 ? -33.343 15.359 4.747 1.00 77.06 103 ARG A CA 1
ATOM 885 C C . ARG A 1 103 ? -34.847 15.104 4.731 1.00 77.06 103 ARG A C 1
ATOM 887 O O . ARG A 1 103 ? -35.559 15.679 5.540 1.00 77.06 103 ARG A O 1
ATOM 894 N N . SER A 1 104 ? -35.302 14.147 3.922 1.00 72.19 104 SER A N 1
ATOM 895 C CA . SER A 1 104 ? -36.719 13.765 3.879 1.00 72.19 104 SER A CA 1
ATOM 896 C C . SER A 1 104 ? -37.235 13.279 5.241 1.00 72.19 104 SER A C 1
ATOM 898 O O . SER A 1 104 ? -38.320 13.662 5.673 1.00 72.19 104 SER A O 1
ATOM 900 N N . THR A 1 105 ? -36.435 12.492 5.966 1.00 67.69 105 THR A N 1
ATOM 901 C CA . THR A 1 105 ? -36.797 12.031 7.313 1.00 67.69 105 THR A CA 1
ATOM 902 C C . THR A 1 105 ? -36.786 13.182 8.318 1.00 67.69 105 THR A C 1
ATOM 904 O O . THR A 1 105 ? -37.662 13.244 9.173 1.00 67.69 105 THR A O 1
ATOM 907 N N . ALA A 1 106 ? -35.839 14.118 8.216 1.00 64.56 106 ALA A N 1
ATOM 908 C CA . ALA A 1 106 ? -35.782 15.306 9.060 1.00 64.56 106 ALA A CA 1
ATOM 909 C C . ALA A 1 106 ? -36.989 16.225 8.831 1.00 64.56 106 ALA A C 1
ATOM 911 O O . ALA A 1 106 ? -37.524 16.740 9.808 1.00 64.56 106 ALA A O 1
ATOM 912 N N . ASP A 1 107 ? -37.470 16.357 7.593 1.00 66.00 107 ASP A N 1
ATOM 913 C CA . ASP A 1 107 ? -38.674 17.126 7.263 1.00 66.00 107 ASP A CA 1
ATOM 914 C C . ASP A 1 107 ? -39.942 16.452 7.821 1.00 66.00 107 ASP A C 1
ATOM 916 O O . ASP A 1 107 ? -40.769 17.104 8.462 1.00 66.00 107 ASP A O 1
ATOM 920 N N . ILE A 1 108 ? -40.060 15.122 7.697 1.00 64.88 108 ILE A N 1
ATOM 921 C CA . ILE A 1 108 ? -41.164 14.348 8.299 1.00 64.88 108 ILE A CA 1
ATOM 922 C C . ILE A 1 108 ? -41.118 14.424 9.828 1.00 64.88 108 ILE A C 1
ATOM 924 O O . ILE A 1 108 ? -42.150 14.615 10.475 1.00 64.88 108 ILE A O 1
ATOM 928 N N . ILE A 1 109 ? -39.930 14.276 10.421 1.00 61.69 109 ILE A N 1
ATOM 929 C CA . ILE A 1 109 ? -39.740 14.364 11.867 1.00 61.69 109 ILE A CA 1
ATOM 930 C C . ILE A 1 109 ? -40.045 15.781 12.329 1.00 61.69 109 ILE A C 1
ATOM 932 O O . ILE A 1 109 ? -40.762 15.903 13.307 1.00 61.69 109 ILE A O 1
ATOM 936 N N . ARG A 1 110 ? -39.602 16.842 11.643 1.00 60.09 110 ARG A N 1
ATOM 937 C CA . ARG A 1 110 ? -39.932 18.236 11.989 1.00 60.09 110 ARG A CA 1
ATOM 938 C C . ARG A 1 110 ? -41.445 18.468 11.997 1.00 60.09 110 ARG A C 1
ATOM 940 O O . ARG A 1 110 ? -41.935 19.117 12.915 1.00 60.09 110 ARG A O 1
ATOM 947 N N . ASN A 1 111 ? -42.177 17.842 11.075 1.00 59.31 111 ASN A N 1
ATOM 948 C CA . ASN A 1 111 ? -43.642 17.889 11.035 1.00 59.31 111 ASN A CA 1
ATOM 949 C C . ASN A 1 111 ? -44.329 16.996 12.095 1.00 59.31 111 ASN A C 1
ATOM 951 O O . ASN A 1 111 ? -45.445 17.295 12.510 1.00 59.31 111 ASN A O 1
ATOM 955 N N . LYS A 1 112 ? -43.679 15.929 12.590 1.00 59.69 112 LYS A N 1
ATOM 956 C CA . LYS A 1 112 ? -44.216 15.010 13.625 1.00 59.69 112 LYS A CA 1
ATOM 957 C C . LYS A 1 112 ? -43.653 15.217 15.045 1.00 59.69 112 LYS A C 1
ATOM 959 O O . LYS A 1 112 ? -44.169 14.621 15.994 1.00 59.69 112 LYS A O 1
ATOM 964 N N . LYS A 1 113 ? -42.633 16.065 15.245 1.00 56.19 113 LYS A N 1
ATOM 965 C CA . LYS A 1 113 ? -41.834 16.192 16.491 1.00 56.19 113 LYS A CA 1
ATOM 966 C C . LYS A 1 113 ? -42.531 16.867 17.669 1.00 56.19 113 LYS A C 1
ATOM 968 O O . LYS A 1 113 ? -41.868 17.217 18.639 1.00 56.19 113 LYS A O 1
ATOM 973 N N . LYS A 1 114 ? -43.854 17.010 17.630 1.00 51.84 114 LYS A N 1
ATOM 974 C CA . LYS A 1 114 ? -44.628 17.411 18.806 1.00 51.84 114 LYS A CA 1
ATOM 975 C C . LYS A 1 114 ? -45.094 16.233 19.665 1.00 51.84 114 LYS A C 1
ATOM 977 O O . LYS A 1 114 ? -45.659 16.505 20.715 1.00 51.84 114 LYS A O 1
ATOM 982 N N . LYS A 1 115 ? -44.924 14.957 19.258 1.00 47.72 115 LYS A N 1
ATOM 983 C CA . LYS A 1 115 ? -45.743 13.906 19.896 1.00 47.72 115 LYS A CA 1
ATOM 984 C C . LYS A 1 115 ? -45.137 12.582 20.368 1.00 47.72 115 LYS A C 1
ATOM 986 O O . LYS A 1 115 ? -45.774 12.002 21.234 1.00 47.72 115 LYS A O 1
ATOM 991 N N . ILE A 1 116 ? -44.009 12.039 19.889 1.00 51.31 116 ILE A N 1
ATOM 992 C CA . ILE A 1 116 ? -43.694 10.630 20.246 1.00 51.31 116 ILE A CA 1
ATOM 993 C C . ILE A 1 116 ? -42.198 10.349 20.466 1.00 51.31 116 ILE A C 1
ATOM 995 O O . ILE A 1 116 ? -41.422 10.204 19.528 1.00 51.31 116 ILE A O 1
ATOM 999 N N . LEU A 1 117 ? -41.869 10.247 21.757 1.00 50.16 117 LEU A N 1
ATOM 1000 C CA . LEU A 1 117 ? -40.987 9.287 22.432 1.00 50.16 117 LEU A CA 1
ATOM 1001 C C . LEU A 1 117 ? -39.588 8.973 21.869 1.00 50.16 117 LEU A C 1
ATOM 1003 O O . LEU A 1 117 ? -39.387 8.208 20.927 1.00 50.16 117 LEU A O 1
ATOM 1007 N N . ALA A 1 118 ? -38.617 9.417 22.662 1.00 48.75 118 ALA A N 1
ATOM 1008 C CA . ALA A 1 118 ? -37.193 9.108 22.683 1.00 48.75 118 ALA A CA 1
ATOM 1009 C C . ALA A 1 118 ? -36.834 7.644 23.062 1.00 48.75 118 ALA A C 1
ATOM 1011 O O . ALA A 1 118 ? -35.827 7.406 23.720 1.00 48.75 118 ALA A O 1
ATOM 1012 N N . GLY A 1 119 ? -37.637 6.646 22.675 1.00 53.66 119 GLY A N 1
ATOM 1013 C CA . GLY A 1 119 ? -37.586 5.314 23.305 1.00 53.66 119 GLY A CA 1
ATOM 1014 C C . GLY A 1 119 ? -36.923 4.157 22.543 1.00 53.66 119 GLY A C 1
ATOM 1015 O O . GLY A 1 119 ? -36.735 3.105 23.140 1.00 53.66 119 GLY A O 1
ATOM 1016 N N . ARG A 1 120 ? -36.589 4.271 21.244 1.00 50.56 120 ARG A N 1
ATOM 1017 C CA . ARG A 1 12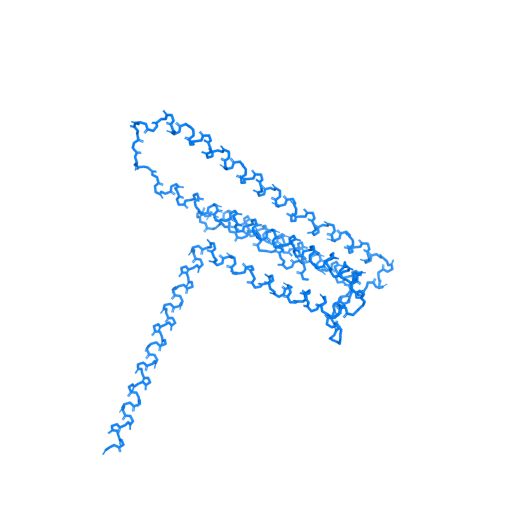0 ? -36.302 3.073 20.403 1.00 50.56 120 ARG A CA 1
ATOM 1018 C C . ARG A 1 120 ? -34.958 3.059 19.649 1.00 50.56 120 ARG A C 1
ATOM 1020 O O . ARG A 1 120 ? -34.779 2.258 18.738 1.00 50.56 120 ARG A O 1
ATOM 1027 N N . GLY A 1 121 ? -34.015 3.945 19.982 1.00 53.81 121 GLY A N 1
ATOM 1028 C CA . GLY A 1 121 ? -32.930 4.326 19.059 1.00 53.81 121 GLY A CA 1
ATOM 1029 C C . GLY A 1 121 ? -31.541 3.687 19.215 1.00 53.81 121 GLY A C 1
ATOM 1030 O O . GLY A 1 121 ? -30.715 3.872 18.329 1.00 53.81 121 GLY A O 1
ATOM 1031 N N . THR A 1 122 ? -31.211 2.964 20.288 1.00 52.56 122 THR A N 1
ATOM 1032 C CA . THR A 1 122 ? -29.782 2.730 20.612 1.00 52.56 122 THR A CA 1
ATOM 1033 C C . THR A 1 122 ? -29.060 1.721 19.712 1.00 52.56 122 THR A C 1
ATOM 1035 O O . THR A 1 122 ? -27.871 1.900 19.451 1.00 52.56 122 THR A O 1
ATOM 1038 N N . ASN A 1 123 ? -29.741 0.689 19.204 1.00 52.28 123 ASN A N 1
ATOM 1039 C CA . ASN A 1 123 ? -29.107 -0.321 18.342 1.00 52.28 123 ASN A CA 1
ATOM 1040 C C . ASN A 1 123 ? -29.085 0.095 16.865 1.00 52.28 123 ASN A C 1
ATOM 1042 O O . ASN A 1 123 ? -28.073 -0.092 16.199 1.00 52.28 123 ASN A O 1
ATOM 1046 N N . ALA A 1 124 ? -30.155 0.727 16.371 1.00 56.34 124 ALA A N 1
ATOM 1047 C CA . ALA A 1 124 ? -30.226 1.191 14.983 1.00 56.34 124 ALA A CA 1
ATOM 1048 C C . ALA A 1 124 ? -29.223 2.323 14.688 1.00 56.34 124 ALA A C 1
ATOM 1050 O O . ALA A 1 124 ? -28.634 2.359 13.610 1.00 56.34 124 ALA A O 1
ATOM 1051 N N . VAL A 1 125 ? -28.984 3.216 15.658 1.00 59.50 125 VAL A N 1
ATOM 1052 C CA . VAL A 1 125 ? -28.000 4.306 15.523 1.00 59.50 125 VAL A CA 1
ATOM 1053 C C . VAL A 1 125 ? -26.570 3.760 15.430 1.00 59.50 125 VAL A C 1
ATOM 1055 O O . VAL A 1 125 ? -25.801 4.214 14.590 1.00 59.50 125 VAL A O 1
ATOM 1058 N N . LYS A 1 126 ? -26.224 2.724 16.210 1.00 60.22 126 LYS A N 1
ATOM 1059 C CA . LYS A 1 126 ? -24.879 2.119 16.179 1.00 60.22 126 LYS A CA 1
ATOM 1060 C C . LYS A 1 126 ? -24.546 1.465 14.835 1.00 60.22 126 LYS A C 1
ATOM 1062 O O . LYS A 1 126 ? -23.404 1.567 14.394 1.00 60.22 126 LYS A O 1
ATOM 1067 N N . THR A 1 127 ? -25.516 0.809 14.194 1.00 62.81 127 THR A N 1
ATOM 1068 C CA . THR A 1 127 ? -25.321 0.218 12.859 1.00 62.81 127 THR A CA 1
ATOM 1069 C C . THR A 1 127 ? -25.100 1.304 11.811 1.00 62.81 127 THR A C 1
ATOM 1071 O O . THR A 1 127 ? -24.164 1.203 11.023 1.00 62.81 127 THR A O 1
ATOM 1074 N N . TYR A 1 128 ? -25.889 2.383 11.865 1.00 68.62 128 TYR A N 1
ATOM 1075 C CA . TYR A 1 128 ? -25.749 3.514 10.948 1.00 68.62 128 TYR A CA 1
ATOM 1076 C C . TYR A 1 128 ? -24.364 4.177 11.042 1.00 68.62 128 TYR A C 1
ATOM 1078 O O . TYR A 1 128 ? -23.728 4.419 10.019 1.00 68.62 128 TYR A O 1
ATOM 1086 N N . ASP A 1 129 ? -23.859 4.421 12.256 1.00 72.25 129 ASP A N 1
ATOM 1087 C CA . ASP A 1 129 ? -22.539 5.037 12.458 1.00 72.25 129 ASP A CA 1
ATOM 1088 C C . ASP A 1 129 ? -21.394 4.159 11.925 1.00 72.25 129 ASP A C 1
ATOM 1090 O O . ASP A 1 129 ? -20.396 4.670 11.401 1.00 72.25 129 ASP A O 1
ATOM 1094 N N . TYR A 1 130 ? -21.531 2.834 12.048 1.00 69.88 130 TYR A N 1
ATOM 1095 C CA . TYR A 1 130 ? -20.560 1.874 11.525 1.00 69.88 130 TYR A CA 1
ATOM 1096 C C . TYR A 1 130 ? -20.571 1.838 9.993 1.00 69.88 130 TYR A C 1
ATOM 1098 O O . TYR A 1 130 ? -19.515 2.006 9.383 1.00 69.88 130 TYR A O 1
ATOM 1106 N N . GLU A 1 131 ? -21.748 1.687 9.377 1.00 71.38 131 GLU A N 1
ATOM 1107 C CA . GLU A 1 131 ? -21.913 1.720 7.915 1.00 71.38 131 GLU A CA 1
ATOM 1108 C C . GLU A 1 131 ? -21.377 3.030 7.329 1.00 71.38 131 GLU A C 1
ATOM 1110 O O . GLU A 1 131 ? -20.649 3.035 6.337 1.00 71.38 131 GLU A O 1
ATOM 1115 N N . TRP A 1 132 ? -21.668 4.151 7.988 1.00 79.31 132 TRP A N 1
ATOM 1116 C CA . TRP A 1 132 ? -21.187 5.467 7.587 1.00 79.31 132 TRP A CA 1
ATOM 1117 C C . TRP A 1 132 ? -19.662 5.592 7.664 1.00 79.31 132 TRP A C 1
ATOM 1119 O O . TRP A 1 132 ? -19.026 6.054 6.715 1.00 79.31 132 TRP A O 1
ATOM 1129 N N . SER A 1 133 ? -19.057 5.148 8.769 1.00 77.38 133 SER A N 1
ATOM 1130 C CA . SER A 1 133 ? -17.595 5.157 8.935 1.00 77.38 133 SER A CA 1
ATOM 1131 C C . SER A 1 133 ? -16.909 4.289 7.882 1.00 77.38 133 SER A C 1
ATOM 1133 O O . SER A 1 133 ? -15.869 4.665 7.343 1.00 77.38 133 SER A O 1
ATOM 1135 N N . MET A 1 134 ? -17.519 3.152 7.554 1.00 77.69 134 MET A N 1
ATOM 1136 C CA . MET A 1 134 ? -17.037 2.236 6.533 1.00 77.69 134 MET A CA 1
ATOM 1137 C C . MET A 1 134 ? -17.105 2.842 5.124 1.00 77.69 134 MET A C 1
ATOM 1139 O O . MET A 1 134 ? -16.144 2.734 4.362 1.00 77.69 134 MET A O 1
ATOM 1143 N N . LEU A 1 135 ? -18.201 3.529 4.787 1.00 81.88 135 LEU A N 1
ATOM 1144 C CA . LEU A 1 135 ? -18.339 4.249 3.517 1.00 81.88 135 LEU A CA 1
ATOM 1145 C C . LEU A 1 135 ? -17.314 5.379 3.389 1.00 81.88 135 LEU A C 1
ATOM 1147 O O . LEU A 1 135 ? -16.720 5.544 2.325 1.00 81.88 135 LEU A O 1
ATOM 1151 N N . ILE A 1 136 ? -17.072 6.140 4.465 1.00 83.44 136 ILE A N 1
ATOM 1152 C CA . ILE A 1 136 ? -16.036 7.186 4.477 1.00 83.44 136 ILE A CA 1
ATOM 1153 C C . ILE A 1 136 ? -14.659 6.568 4.253 1.00 83.44 136 ILE A C 1
ATOM 1155 O O . ILE A 1 136 ? -13.883 7.067 3.441 1.00 83.44 136 ILE A O 1
ATOM 1159 N N . GLN A 1 137 ? -14.359 5.473 4.947 1.00 83.44 137 GLN A N 1
ATOM 1160 C CA . GLN A 1 137 ? -13.097 4.764 4.796 1.00 83.44 137 GLN A CA 1
ATOM 1161 C C . GLN A 1 137 ? -12.879 4.284 3.353 1.00 83.44 137 GLN A C 1
ATOM 1163 O O . GLN A 1 137 ? -11.801 4.490 2.794 1.00 83.44 137 GLN A O 1
ATOM 1168 N N . ALA A 1 138 ? -13.893 3.674 2.738 1.00 80.25 138 ALA A N 1
ATOM 1169 C CA . ALA A 1 138 ? -13.813 3.201 1.361 1.00 80.25 138 ALA A CA 1
ATOM 1170 C C . ALA A 1 138 ? -13.639 4.360 0.364 1.00 80.25 138 ALA A C 1
ATOM 1172 O O . ALA A 1 138 ? -12.794 4.280 -0.530 1.00 80.25 138 ALA A O 1
ATOM 1173 N N . ALA A 1 139 ? -14.355 5.470 0.562 1.00 83.81 139 ALA A N 1
ATOM 1174 C CA . ALA A 1 139 ? -14.208 6.667 -0.261 1.00 83.81 139 ALA A CA 1
ATOM 1175 C C . ALA A 1 139 ? -12.809 7.289 -0.148 1.00 83.81 139 ALA A C 1
ATOM 1177 O O . ALA A 1 139 ? -12.210 7.611 -1.170 1.00 83.81 139 ALA A O 1
ATOM 1178 N N . LEU A 1 140 ? -12.252 7.392 1.064 1.00 85.94 140 LEU A N 1
ATOM 1179 C CA . LEU A 1 140 ? -10.887 7.885 1.275 1.00 85.94 140 LEU A CA 1
ATOM 1180 C C . LEU A 1 140 ? -9.847 6.996 0.591 1.00 85.94 140 LEU A C 1
ATOM 1182 O O . LEU A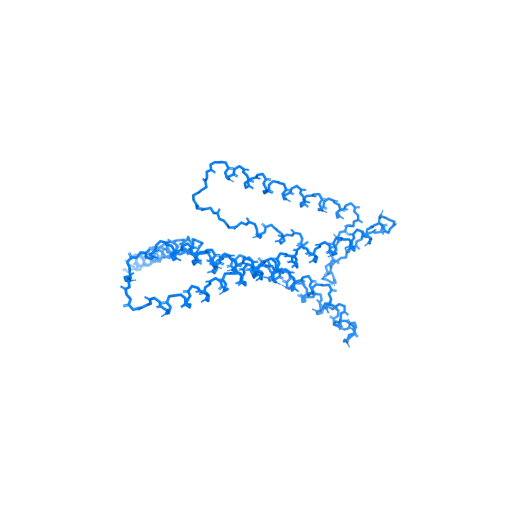 1 140 ? -8.942 7.516 -0.060 1.00 85.94 140 LEU A O 1
ATOM 1186 N N . ASN A 1 141 ? -9.993 5.672 0.686 1.00 82.19 141 ASN A N 1
ATOM 1187 C CA . ASN A 1 141 ? -9.109 4.737 -0.008 1.00 82.19 141 ASN A CA 1
ATOM 1188 C C . ASN A 1 141 ? -9.178 4.926 -1.533 1.00 82.19 141 ASN A C 1
ATOM 1190 O O . ASN A 1 141 ? -8.134 4.976 -2.183 1.00 82.19 141 ASN A O 1
ATOM 1194 N N . CYS A 1 142 ? -10.378 5.106 -2.097 1.00 82.19 142 CYS A N 1
ATOM 1195 C CA . CYS A 1 142 ? -10.551 5.378 -3.528 1.00 82.19 142 CYS A CA 1
ATOM 1196 C C . CYS A 1 142 ? -9.911 6.711 -3.939 1.00 82.19 142 CYS A C 1
ATOM 1198 O O . CYS A 1 142 ? -9.116 6.736 -4.877 1.00 82.19 142 CYS A O 1
ATOM 1200 N N . SER A 1 143 ? -10.176 7.798 -3.205 1.00 83.69 143 SER A N 1
ATOM 1201 C CA . SER A 1 143 ? -9.574 9.110 -3.478 1.00 83.69 143 SER A CA 1
ATOM 1202 C C . SER A 1 143 ? -8.049 9.062 -3.442 1.00 83.69 143 SER A C 1
ATOM 1204 O O . SER A 1 143 ? -7.389 9.627 -4.308 1.00 83.69 143 SER A O 1
ATOM 1206 N N . ILE A 1 144 ? -7.467 8.365 -2.465 1.00 84.50 144 ILE A N 1
ATOM 1207 C CA . ILE A 1 144 ? -6.011 8.232 -2.349 1.00 84.50 144 ILE A CA 1
ATOM 1208 C C . ILE A 1 144 ? -5.426 7.477 -3.545 1.00 84.50 144 ILE A C 1
ATOM 1210 O O . ILE A 1 144 ? -4.378 7.871 -4.059 1.00 84.50 144 ILE A O 1
ATOM 1214 N N . MET A 1 145 ? -6.100 6.426 -4.019 1.00 80.12 145 MET A N 1
ATOM 1215 C CA . MET A 1 145 ? -5.675 5.704 -5.219 1.00 80.12 145 MET A CA 1
ATOM 1216 C C . MET A 1 145 ? -5.714 6.597 -6.463 1.00 80.12 145 MET A C 1
ATOM 1218 O O . MET A 1 145 ? -4.747 6.612 -7.224 1.00 80.12 145 MET A O 1
ATOM 1222 N N . GLU A 1 146 ? -6.784 7.369 -6.656 1.00 81.38 146 GLU A N 1
ATOM 1223 C CA . GLU A 1 146 ? -6.926 8.294 -7.789 1.00 81.38 146 GLU A CA 1
ATOM 1224 C C . GLU A 1 146 ? -5.864 9.391 -7.775 1.00 81.38 146 GLU A C 1
ATOM 1226 O O . GLU A 1 146 ? -5.144 9.572 -8.763 1.00 81.38 146 GLU A O 1
ATOM 1231 N N . ILE A 1 147 ? -5.710 10.072 -6.632 1.00 84.56 147 ILE A N 1
ATOM 1232 C CA . ILE A 1 147 ? -4.671 11.089 -6.430 1.00 84.56 147 ILE A CA 1
ATOM 1233 C C . ILE A 1 147 ? -3.307 10.476 -6.723 1.00 84.56 147 ILE A C 1
ATOM 1235 O O . ILE A 1 147 ? -2.467 11.122 -7.353 1.00 84.56 147 ILE A O 1
ATOM 1239 N N . GLY A 1 148 ? -3.092 9.223 -6.325 1.00 83.62 148 GLY A N 1
ATOM 1240 C CA . GLY A 1 148 ? -1.828 8.564 -6.559 1.00 83.62 148 GLY A CA 1
ATOM 1241 C C . GLY A 1 148 ? -1.560 8.267 -8.018 1.00 83.62 148 GLY A C 1
ATOM 1242 O O . GLY A 1 148 ? -0.489 8.607 -8.514 1.00 83.62 148 GLY A O 1
ATOM 1243 N N . ILE A 1 149 ? -2.531 7.721 -8.748 1.00 79.19 149 ILE A N 1
ATOM 1244 C CA . ILE A 1 149 ? -2.386 7.490 -10.189 1.00 79.19 149 ILE A CA 1
ATOM 1245 C C . ILE A 1 149 ? -2.076 8.805 -10.910 1.00 79.19 149 ILE A C 1
ATOM 1247 O O . ILE A 1 149 ? -1.186 8.835 -11.765 1.00 79.19 149 ILE A O 1
ATOM 1251 N N . ILE A 1 150 ? -2.747 9.897 -10.540 1.00 80.56 150 ILE A N 1
ATOM 1252 C CA . ILE A 1 150 ? -2.504 11.209 -11.144 1.00 80.56 150 ILE A CA 1
ATOM 1253 C C . ILE A 1 150 ? -1.091 11.709 -10.808 1.00 80.56 150 ILE A C 1
ATOM 1255 O O . ILE A 1 150 ? -0.335 12.103 -11.701 1.00 80.56 150 ILE A O 1
ATOM 1259 N N . SER A 1 151 ? -0.704 11.612 -9.537 1.00 83.00 151 SER A N 1
ATOM 1260 C CA . SER A 1 151 ? 0.597 12.058 -9.026 1.00 83.00 151 SER A CA 1
ATOM 1261 C C . SER A 1 151 ? 1.770 11.244 -9.569 1.00 83.00 151 SER A C 1
ATOM 1263 O O . SER A 1 151 ? 2.867 11.772 -9.683 1.00 83.00 151 SER A O 1
ATOM 1265 N N . PHE A 1 152 ? 1.574 9.974 -9.926 1.00 81.12 152 PHE A N 1
ATOM 1266 C CA . PHE A 1 152 ? 2.628 9.143 -10.511 1.00 81.12 152 PHE A CA 1
ATOM 1267 C C . PHE A 1 152 ? 2.811 9.361 -12.010 1.00 81.12 152 PHE A C 1
ATOM 1269 O O . PHE A 1 152 ? 3.935 9.274 -12.499 1.00 81.12 152 PHE A O 1
ATOM 1276 N N . ASN A 1 153 ? 1.721 9.602 -12.743 1.00 78.44 153 ASN A N 1
ATOM 1277 C CA . ASN A 1 153 ? 1.746 9.562 -14.207 1.00 78.44 153 ASN A CA 1
ATOM 1278 C C . ASN A 1 153 ? 1.746 10.950 -14.849 1.00 78.44 153 ASN A C 1
ATOM 1280 O O . ASN A 1 153 ? 2.418 11.141 -15.857 1.00 78.44 153 ASN A O 1
ATOM 1284 N N . PHE A 1 154 ? 1.036 11.924 -14.274 1.00 82.94 154 PHE A N 1
ATOM 1285 C CA . PHE A 1 154 ? 0.934 13.265 -14.856 1.00 82.94 154 PHE A CA 1
ATOM 1286 C C . PHE A 1 154 ? 1.891 14.257 -14.214 1.00 82.94 154 PHE A C 1
ATOM 1288 O O . PHE A 1 154 ? 2.515 15.050 -14.918 1.00 82.94 154 PHE A O 1
ATOM 1295 N N . LEU A 1 155 ? 2.026 14.212 -12.888 1.00 85.38 155 LEU A N 1
ATOM 1296 C CA . LEU A 1 155 ? 2.781 15.228 -12.163 1.00 85.38 155 LEU A CA 1
ATOM 1297 C C . LEU A 1 155 ? 4.282 15.242 -12.523 1.00 85.38 155 LEU A C 1
ATOM 1299 O O . LEU A 1 155 ? 4.781 16.327 -12.816 1.00 85.38 155 LEU A O 1
ATOM 1303 N N . PRO A 1 156 ? 5.016 14.110 -12.596 1.00 84.00 156 PRO A N 1
ATOM 1304 C CA . PRO A 1 156 ? 6.449 14.151 -12.884 1.00 84.00 156 PRO A CA 1
ATOM 1305 C C . PRO A 1 156 ? 6.757 14.664 -14.300 1.00 84.00 156 PRO A C 1
ATOM 1307 O O . PRO A 1 156 ? 7.574 15.578 -14.410 1.00 84.00 156 PRO A O 1
ATOM 1310 N N . PRO A 1 157 ? 6.095 14.187 -15.380 1.00 85.56 157 PRO A N 1
ATOM 1311 C CA . PRO A 1 157 ? 6.295 14.758 -16.713 1.00 85.56 157 PRO A CA 1
ATOM 1312 C C . PRO A 1 157 ? 5.920 16.241 -16.801 1.00 85.56 157 PRO A C 1
ATOM 1314 O O . PRO A 1 157 ? 6.624 17.008 -17.457 1.00 85.56 157 PRO A O 1
ATOM 1317 N N . LEU A 1 158 ? 4.840 16.663 -16.129 1.00 87.94 158 LEU A N 1
ATOM 1318 C CA . LEU A 1 158 ? 4.407 18.062 -16.114 1.00 87.94 158 LEU A CA 1
ATOM 1319 C C . LEU A 1 158 ? 5.440 18.958 -15.432 1.00 87.94 158 LEU A C 1
ATOM 1321 O O . LEU A 1 158 ? 5.802 20.001 -15.971 1.00 87.94 158 LEU A O 1
ATOM 1325 N N . LEU A 1 159 ? 5.956 18.531 -14.281 1.00 87.50 159 LEU A N 1
ATOM 1326 C CA . LEU A 1 159 ? 7.003 19.260 -13.580 1.00 87.50 159 LEU A CA 1
ATOM 1327 C C . LEU A 1 159 ? 8.272 19.346 -14.445 1.00 87.50 159 LEU A C 1
ATOM 1329 O O . LEU A 1 159 ? 8.858 20.423 -14.548 1.00 87.50 159 LEU A O 1
ATOM 1333 N N . ILE A 1 160 ? 8.678 18.249 -15.103 1.00 88.12 160 ILE A N 1
ATOM 1334 C CA . ILE A 1 160 ? 9.891 18.221 -15.944 1.00 88.12 160 ILE A CA 1
ATOM 1335 C C . ILE A 1 160 ? 9.727 19.165 -17.140 1.00 88.12 160 ILE A C 1
ATOM 1337 O O . ILE A 1 160 ? 10.674 19.843 -17.526 1.00 88.12 160 ILE A O 1
ATOM 1341 N N . LYS A 1 161 ? 8.513 19.277 -17.692 1.00 90.25 161 LYS A N 1
ATOM 1342 C CA . LYS A 1 161 ? 8.203 20.223 -18.772 1.00 90.25 161 LYS A CA 1
ATOM 1343 C C . LYS A 1 161 ? 8.338 21.689 -18.340 1.00 90.25 161 LYS A C 1
ATOM 1345 O O . LYS A 1 161 ? 8.742 22.510 -19.154 1.00 90.25 161 LYS A O 1
ATOM 1350 N N . ILE A 1 162 ? 7.993 22.019 -17.094 1.00 91.00 162 ILE A N 1
ATOM 1351 C CA . ILE A 1 162 ? 8.006 23.402 -16.584 1.00 91.00 162 ILE A CA 1
ATOM 1352 C C . ILE A 1 162 ? 9.407 23.822 -16.126 1.00 91.00 162 ILE A C 1
ATOM 1354 O O . ILE A 1 162 ? 9.876 24.897 -16.482 1.00 91.00 162 ILE A O 1
ATOM 1358 N N . PHE A 1 163 ? 10.079 22.986 -15.333 1.00 90.94 163 PHE A N 1
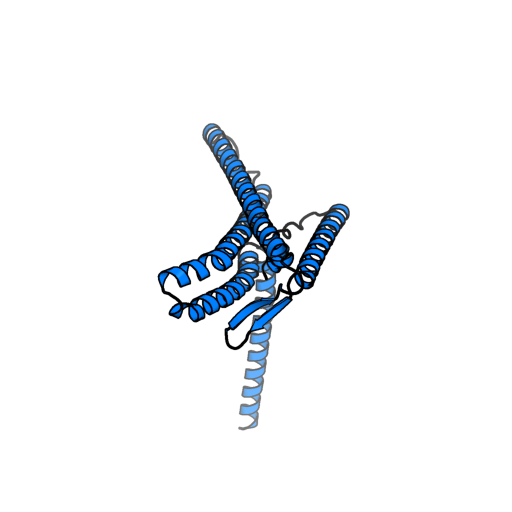ATOM 1359 C CA . PHE A 1 163 ? 11.359 23.330 -14.699 1.00 90.94 163 PHE A CA 1
ATOM 1360 C C . PHE A 1 163 ? 12.583 22.754 -15.429 1.00 90.94 163 PHE A C 1
ATOM 1362 O O . PHE A 1 163 ? 13.726 22.971 -15.017 1.00 90.94 163 PHE A O 1
ATOM 1369 N N . GLY A 1 164 ? 12.352 22.013 -16.512 1.00 88.44 164 GLY A N 1
ATOM 1370 C CA . GLY A 1 164 ? 13.384 21.316 -17.263 1.00 88.44 164 GLY A CA 1
ATOM 1371 C C . GLY A 1 164 ? 13.933 20.091 -16.532 1.00 88.44 164 GLY A C 1
ATOM 1372 O O . GLY A 1 164 ? 13.418 19.624 -15.515 1.00 88.44 164 GLY A O 1
ATOM 1373 N N . GLU A 1 165 ? 15.039 19.567 -17.050 1.00 89.00 165 GLU A N 1
ATOM 1374 C CA . GLU A 1 165 ? 15.621 18.306 -16.584 1.00 89.00 165 GLU A CA 1
ATOM 1375 C C . GLU A 1 165 ? 16.214 18.383 -15.164 1.00 89.00 165 GLU A C 1
ATOM 1377 O O . GLU A 1 165 ? 16.359 17.353 -14.502 1.00 89.00 165 GLU A O 1
ATOM 1382 N N . ARG A 1 166 ? 16.474 19.593 -14.640 1.00 87.38 166 ARG A N 1
ATOM 1383 C CA . ARG A 1 166 ? 17.057 19.812 -13.299 1.00 87.38 166 ARG A CA 1
ATOM 1384 C C . ARG A 1 166 ? 16.230 19.192 -12.178 1.00 87.38 166 ARG A C 1
ATOM 1386 O O . ARG A 1 166 ? 16.775 18.772 -11.162 1.00 87.38 166 ARG A O 1
ATOM 139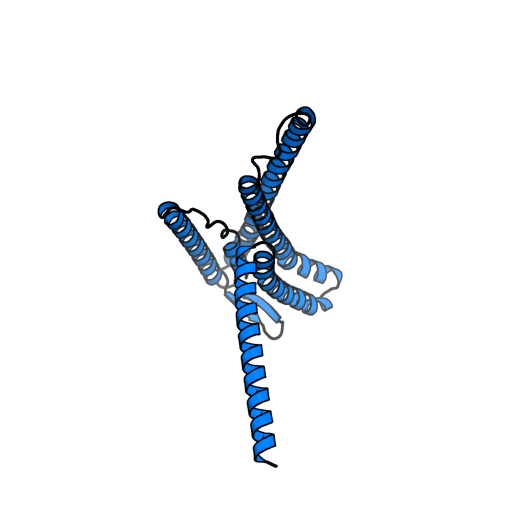3 N N . ILE A 1 167 ? 14.916 19.120 -12.356 1.00 86.94 167 ILE A N 1
ATOM 1394 C CA . ILE A 1 167 ? 14.014 18.591 -11.333 1.00 86.94 167 ILE A CA 1
ATOM 1395 C C . ILE A 1 167 ? 13.735 17.092 -11.482 1.00 86.94 167 ILE A C 1
ATOM 1397 O O . ILE A 1 167 ? 12.952 16.537 -10.715 1.00 86.94 167 ILE A O 1
ATOM 1401 N N . THR A 1 168 ? 14.348 16.423 -12.461 1.00 85.31 168 THR A N 1
ATOM 1402 C CA . THR A 1 168 ? 14.103 15.002 -12.739 1.00 85.31 168 THR A CA 1
ATOM 1403 C C . THR A 1 168 ? 14.399 14.141 -11.515 1.00 85.31 168 THR A C 1
ATOM 1405 O O . THR A 1 168 ? 13.614 13.255 -11.181 1.00 85.31 168 THR A O 1
ATOM 1408 N N . ILE A 1 169 ? 15.498 14.429 -10.811 1.00 83.88 169 ILE A N 1
ATOM 1409 C CA . ILE A 1 169 ? 15.876 13.728 -9.579 1.00 83.88 169 ILE A CA 1
ATOM 1410 C C . ILE A 1 169 ? 14.864 14.034 -8.453 1.00 83.88 169 ILE A C 1
ATOM 1412 O O . ILE A 1 169 ? 14.263 13.081 -7.949 1.00 83.88 169 ILE A O 1
ATOM 1416 N N . PRO A 1 170 ? 14.572 15.308 -8.101 1.00 86.62 170 PRO A N 1
ATOM 1417 C CA . PRO A 1 170 ? 13.516 15.642 -7.140 1.00 86.62 170 PRO A CA 1
ATOM 1418 C C . PRO A 1 170 ? 12.150 15.011 -7.435 1.00 86.62 170 PRO A C 1
ATOM 1420 O O . PRO A 1 170 ? 11.526 14.456 -6.534 1.00 86.62 170 PRO A O 1
ATOM 1423 N N . ALA A 1 171 ? 11.689 15.038 -8.687 1.00 85.50 171 ALA A N 1
ATOM 1424 C CA . ALA A 1 171 ? 10.398 14.476 -9.079 1.00 85.50 171 ALA A CA 1
ATOM 1425 C C . ALA A 1 171 ? 10.347 12.951 -8.877 1.00 85.50 171 ALA A C 1
ATOM 1427 O O . ALA A 1 171 ? 9.324 12.404 -8.463 1.00 85.50 171 ALA A O 1
ATOM 1428 N N . ARG A 1 172 ? 11.464 12.252 -9.113 1.00 83.06 172 ARG A N 1
ATOM 1429 C CA . ARG A 1 172 ? 11.586 10.806 -8.856 1.00 83.06 172 ARG A CA 1
ATOM 1430 C C . ARG A 1 172 ? 11.626 10.486 -7.369 1.00 83.06 172 ARG A C 1
ATOM 1432 O O . ARG A 1 172 ? 10.990 9.523 -6.943 1.00 83.06 172 ARG A O 1
ATOM 1439 N N . ILE A 1 173 ? 12.333 11.291 -6.576 1.00 86.25 173 ILE A N 1
ATOM 1440 C CA . ILE A 1 173 ? 12.321 11.174 -5.111 1.00 86.25 173 ILE A CA 1
ATOM 1441 C C . ILE A 1 173 ? 10.891 11.365 -4.600 1.00 86.25 173 ILE A C 1
ATOM 1443 O O . ILE A 1 173 ? 10.395 10.514 -3.867 1.00 86.25 173 ILE A O 1
ATOM 1447 N N . PHE A 1 174 ? 10.201 12.410 -5.063 1.00 86.12 174 PHE A N 1
ATOM 1448 C CA . PHE A 1 174 ? 8.809 12.687 -4.715 1.00 86.12 174 PHE A CA 1
ATOM 1449 C C . PHE A 1 174 ? 7.899 11.488 -4.999 1.00 86.12 174 PHE A C 1
ATOM 1451 O O . PHE A 1 174 ? 7.175 11.046 -4.111 1.00 86.12 174 PHE A O 1
ATOM 1458 N N . VAL A 1 175 ? 7.988 10.911 -6.200 1.00 84.56 175 VAL A N 1
ATOM 1459 C CA . VAL A 1 175 ? 7.249 9.702 -6.590 1.00 84.56 175 VAL A CA 1
ATOM 1460 C C . VAL A 1 175 ? 7.520 8.546 -5.622 1.00 84.56 175 VAL A C 1
ATOM 1462 O O . VAL A 1 175 ? 6.584 7.978 -5.062 1.00 84.56 175 VAL A O 1
ATOM 1465 N N . ASN A 1 176 ? 8.781 8.205 -5.362 1.00 83.31 176 ASN A N 1
ATOM 1466 C CA . ASN A 1 176 ? 9.099 7.091 -4.463 1.00 83.31 176 ASN A CA 1
ATOM 1467 C C . ASN A 1 176 ? 8.608 7.340 -3.026 1.00 83.31 176 ASN A C 1
ATOM 1469 O O . ASN A 1 176 ? 8.009 6.448 -2.424 1.00 83.31 176 ASN A O 1
ATOM 1473 N N . CYS A 1 177 ? 8.805 8.549 -2.491 1.00 86.31 177 CYS A N 1
ATOM 1474 C CA . CYS A 1 177 ? 8.316 8.932 -1.166 1.00 86.31 177 CYS A CA 1
ATOM 1475 C C . CYS A 1 177 ? 6.795 8.824 -1.085 1.00 86.31 177 CYS A C 1
ATOM 1477 O O . CYS A 1 177 ? 6.266 8.219 -0.157 1.00 86.31 177 CYS A O 1
ATOM 1479 N N . TYR A 1 178 ? 6.099 9.344 -2.093 1.00 84.25 178 TYR A N 1
ATOM 1480 C CA . TYR A 1 178 ? 4.651 9.295 -2.165 1.00 84.25 178 TYR A CA 1
ATOM 1481 C C . TYR A 1 178 ? 4.135 7.846 -2.188 1.00 84.25 178 TYR A C 1
ATOM 1483 O O . TYR A 1 178 ? 3.206 7.516 -1.455 1.00 84.25 178 TYR A O 1
ATOM 1491 N N . ALA A 1 179 ? 4.792 6.937 -2.918 1.00 81.44 179 ALA A N 1
ATOM 1492 C CA . ALA A 1 179 ? 4.444 5.513 -2.904 1.00 81.44 179 ALA A CA 1
ATOM 1493 C C . ALA A 1 179 ? 4.541 4.878 -1.509 1.00 81.44 179 ALA A C 1
ATOM 1495 O O . ALA A 1 179 ? 3.644 4.137 -1.104 1.00 81.44 179 ALA A O 1
ATOM 1496 N N . ILE A 1 180 ? 5.604 5.190 -0.765 1.00 85.19 180 ILE A N 1
ATOM 1497 C CA . ILE A 1 180 ? 5.790 4.721 0.615 1.00 85.19 180 ILE A CA 1
ATOM 1498 C C . ILE A 1 180 ? 4.712 5.319 1.527 1.00 85.19 180 ILE A C 1
ATOM 1500 O O . ILE A 1 180 ? 4.117 4.601 2.333 1.00 85.19 180 ILE A O 1
ATOM 1504 N N . SER A 1 181 ? 4.410 6.611 1.371 1.00 84.81 181 SER A N 1
ATOM 1505 C CA . SER A 1 181 ? 3.373 7.292 2.147 1.00 84.81 181 SER A CA 1
ATOM 1506 C C . SER A 1 181 ? 1.996 6.666 1.948 1.00 84.81 181 SER A C 1
ATOM 1508 O O . SER A 1 181 ? 1.306 6.439 2.938 1.00 84.81 181 SER A O 1
ATOM 1510 N N . ILE A 1 182 ? 1.598 6.315 0.719 1.00 82.00 182 ILE A N 1
ATOM 1511 C CA . ILE A 1 182 ? 0.303 5.652 0.487 1.00 82.00 182 ILE A CA 1
ATOM 1512 C C . ILE A 1 182 ? 0.250 4.298 1.214 1.00 82.00 182 ILE A C 1
ATOM 1514 O O . ILE A 1 182 ? -0.740 3.999 1.887 1.00 82.00 182 ILE A O 1
ATOM 1518 N N . CYS A 1 183 ? 1.318 3.497 1.136 1.00 80.94 183 CYS A N 1
ATOM 1519 C CA . CYS A 1 183 ? 1.394 2.214 1.843 1.00 80.94 183 CYS A CA 1
ATOM 1520 C C . CYS A 1 183 ? 1.233 2.373 3.366 1.00 80.94 183 CYS A C 1
ATOM 1522 O O . CYS A 1 183 ? 0.653 1.502 4.009 1.00 80.94 183 CYS A O 1
ATOM 1524 N N . ALA A 1 184 ? 1.703 3.485 3.940 1.00 84.94 184 ALA A N 1
ATOM 1525 C CA . ALA A 1 184 ? 1.540 3.801 5.360 1.00 84.94 184 ALA A CA 1
ATOM 1526 C C . ALA A 1 184 ? 0.164 4.410 5.702 1.00 84.94 184 ALA A C 1
ATOM 1528 O O . ALA A 1 184 ? -0.364 4.196 6.797 1.00 84.94 184 ALA A O 1
ATOM 1529 N N . MET A 1 185 ? -0.451 5.156 4.780 1.00 83.62 185 MET A N 1
ATOM 1530 C CA . MET A 1 185 ? -1.757 5.784 5.000 1.00 83.62 185 MET A CA 1
ATOM 1531 C C . MET A 1 185 ? -2.895 4.767 5.059 1.00 83.62 185 MET A C 1
ATOM 1533 O O . MET A 1 185 ? -3.769 4.910 5.909 1.00 83.62 185 MET A O 1
ATOM 1537 N N . LEU A 1 186 ? -2.875 3.724 4.225 1.00 78.62 186 LEU A N 1
ATOM 1538 C CA . LEU A 1 186 ? -3.911 2.682 4.225 1.00 78.62 186 LEU A CA 1
ATOM 1539 C C . LEU A 1 186 ? -4.200 2.088 5.622 1.00 78.62 186 LEU A C 1
ATOM 1541 O O . LEU A 1 186 ? -5.347 2.169 6.077 1.00 78.62 186 LEU A O 1
ATOM 1545 N N . PRO A 1 187 ? -3.211 1.517 6.345 1.00 80.88 187 PRO A N 1
ATOM 1546 C CA . PRO A 1 187 ? -3.455 0.974 7.680 1.00 80.88 187 PRO A CA 1
ATOM 1547 C C . PRO A 1 187 ? -3.838 2.069 8.681 1.00 80.88 187 PRO A C 1
ATOM 1549 O O . PRO A 1 187 ? -4.639 1.821 9.581 1.00 80.88 187 PRO A O 1
ATOM 1552 N N . THR A 1 188 ? -3.328 3.290 8.501 1.00 84.38 188 THR A N 1
ATOM 1553 C CA . THR A 1 188 ? -3.655 4.437 9.359 1.00 84.38 188 THR A CA 1
ATOM 1554 C C . THR A 1 188 ? -5.131 4.820 9.241 1.00 84.38 188 THR A C 1
ATOM 1556 O O . THR A 1 188 ? -5.811 4.989 10.251 1.00 84.38 188 THR A O 1
ATOM 1559 N N . ILE A 1 189 ? -5.667 4.892 8.022 1.00 82.88 189 ILE A N 1
ATOM 1560 C CA . ILE A 1 189 ? -7.085 5.184 7.773 1.00 82.88 189 ILE A CA 1
ATOM 1561 C C . ILE A 1 189 ? -7.951 4.068 8.347 1.00 82.88 189 ILE A C 1
ATOM 1563 O O . ILE A 1 189 ? -8.917 4.346 9.059 1.00 82.88 189 ILE A O 1
ATOM 1567 N N . TYR A 1 190 ? -7.572 2.808 8.117 1.00 81.12 190 TYR A N 1
ATOM 1568 C CA . TYR A 1 190 ? -8.266 1.673 8.720 1.00 81.12 190 TYR A CA 1
ATOM 1569 C C . TYR A 1 190 ? -8.316 1.774 10.246 1.00 81.12 190 TYR A C 1
ATOM 1571 O O . TYR A 1 190 ? -9.374 1.584 10.851 1.00 81.12 190 TYR A O 1
ATOM 1579 N N . PHE A 1 191 ? -7.203 2.148 10.871 1.00 82.31 191 PHE A N 1
ATOM 1580 C CA . PHE A 1 191 ? -7.128 2.330 12.312 1.00 82.31 191 PHE A CA 1
ATOM 1581 C C . PHE A 1 191 ? -8.008 3.481 12.825 1.00 82.31 191 PHE A C 1
ATOM 1583 O O . PHE A 1 191 ? -8.650 3.341 13.863 1.00 82.31 191 PHE A O 1
ATOM 1590 N N . ILE A 1 192 ? -8.089 4.603 12.106 1.00 83.50 192 ILE A N 1
ATOM 1591 C CA . ILE A 1 192 ? -8.895 5.766 12.514 1.00 83.50 192 ILE A CA 1
ATOM 1592 C C . ILE A 1 192 ? -10.394 5.428 12.536 1.00 83.50 192 ILE A C 1
ATOM 1594 O O . ILE A 1 192 ? -11.083 5.757 13.508 1.00 83.50 192 ILE A O 1
ATOM 1598 N N . TYR A 1 193 ? -10.892 4.746 11.501 1.00 79.25 193 TYR A N 1
ATOM 1599 C CA . TYR A 1 193 ? -12.327 4.483 11.334 1.00 79.25 193 TYR A CA 1
ATOM 1600 C C . TYR A 1 193 ? -12.804 3.193 12.018 1.00 79.25 193 TYR A C 1
ATOM 1602 O O . TYR A 1 193 ? -13.947 3.124 12.476 1.00 79.25 193 TYR A O 1
ATOM 1610 N N . SER A 1 194 ? -11.944 2.183 12.189 1.00 79.00 194 SER A N 1
ATOM 1611 C CA . SER A 1 194 ? -12.334 0.921 12.826 1.00 79.00 194 SER A CA 1
ATOM 1612 C C . SER A 1 194 ? -12.284 1.008 14.354 1.00 79.00 194 SER A C 1
ATOM 1614 O O . SER A 1 194 ? -11.227 0.965 14.988 1.00 79.00 194 SER A O 1
ATOM 1616 N N . LYS A 1 195 ? -13.457 1.081 14.998 1.00 80.31 195 LYS A N 1
ATOM 1617 C CA . LYS A 1 195 ? -13.563 0.987 16.468 1.00 80.31 195 LYS A CA 1
ATOM 1618 C C . LYS A 1 195 ? -12.976 -0.326 17.002 1.00 80.31 195 LYS A C 1
ATOM 1620 O O . LYS A 1 195 ? -12.305 -0.302 18.030 1.00 80.31 195 LYS A O 1
ATOM 1625 N N . GLY A 1 196 ? -13.194 -1.437 16.295 1.00 81.12 196 GLY A N 1
ATOM 1626 C CA . GLY A 1 196 ? -12.636 -2.743 16.653 1.00 81.12 196 GLY A CA 1
ATOM 1627 C C . GLY A 1 196 ? -11.109 -2.731 16.650 1.00 81.12 196 GLY A C 1
ATOM 1628 O O . GLY A 1 196 ? -10.498 -3.091 17.651 1.00 81.12 196 GLY A O 1
ATOM 1629 N N . ALA A 1 197 ? -10.494 -2.209 15.584 1.00 77.88 197 ALA A N 1
ATOM 1630 C CA . ALA A 1 197 ? -9.037 -2.093 15.499 1.00 77.88 197 ALA A CA 1
ATOM 1631 C C . ALA A 1 197 ? -8.459 -1.221 16.623 1.00 77.88 197 ALA A C 1
ATOM 1633 O O . ALA A 1 197 ? -7.471 -1.594 17.253 1.00 77.88 197 ALA A O 1
ATOM 1634 N N . ARG A 1 198 ? -9.106 -0.089 16.934 1.00 82.62 198 ARG A N 1
ATOM 1635 C CA . ARG A 1 198 ? -8.694 0.779 18.050 1.00 82.62 198 ARG A CA 1
ATOM 1636 C C . ARG A 1 198 ? -8.779 0.082 19.397 1.00 82.62 198 ARG A C 1
ATOM 1638 O O . ARG A 1 198 ? -7.886 0.273 20.214 1.00 82.62 198 ARG A O 1
ATOM 1645 N N . ASN A 1 199 ? -9.825 -0.703 19.638 1.00 84.00 199 ASN A N 1
ATOM 1646 C CA . ASN A 1 199 ? -9.967 -1.445 20.888 1.00 84.00 199 ASN A CA 1
ATOM 1647 C C . ASN A 1 199 ? -8.865 -2.498 21.041 1.00 84.00 199 ASN A C 1
ATOM 1649 O O . ASN A 1 199 ? -8.230 -2.535 22.088 1.00 84.00 199 ASN A O 1
ATOM 1653 N N . ILE A 1 200 ? -8.577 -3.257 19.980 1.00 84.75 200 ILE A N 1
ATOM 1654 C CA . ILE A 1 200 ? -7.499 -4.256 19.967 1.00 84.75 200 ILE A CA 1
ATOM 1655 C C . ILE A 1 200 ? -6.146 -3.594 20.262 1.00 84.75 200 ILE A C 1
ATOM 1657 O O . ILE A 1 200 ? -5.416 -4.026 21.147 1.00 84.75 200 ILE A O 1
ATOM 1661 N N . VAL A 1 201 ? -5.809 -2.496 19.577 1.00 84.38 201 VAL A N 1
ATOM 1662 C CA . VAL A 1 201 ? -4.536 -1.795 19.824 1.00 84.38 201 VAL A CA 1
ATOM 1663 C C . VAL A 1 201 ? -4.484 -1.188 21.224 1.00 84.38 201 VAL A C 1
ATOM 1665 O O . VAL A 1 201 ? -3.433 -1.226 21.853 1.00 84.38 201 VAL A O 1
ATOM 1668 N N . LYS A 1 202 ? -5.597 -0.655 21.745 1.00 86.69 202 LYS A N 1
ATOM 1669 C CA . LYS A 1 202 ? -5.667 -0.175 23.134 1.00 86.69 202 LYS A CA 1
ATOM 1670 C C . LYS A 1 202 ? -5.402 -1.295 24.135 1.00 86.69 202 LYS A C 1
ATOM 1672 O O . LYS A 1 202 ? -4.692 -1.054 25.103 1.00 86.69 202 LYS A O 1
ATOM 1677 N N . GLU A 1 203 ? -5.937 -2.4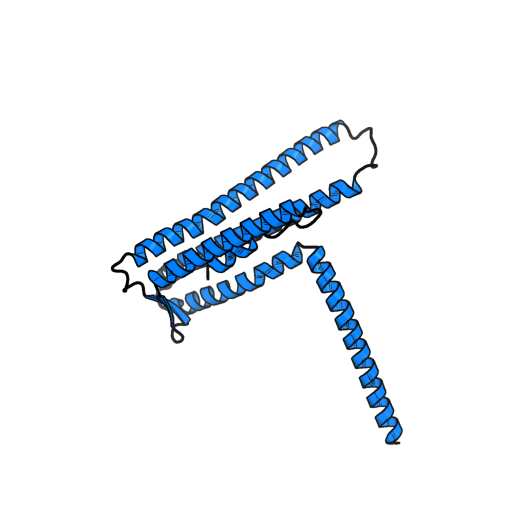87 23.901 1.00 87.56 203 GLU A N 1
ATOM 1678 C CA . GLU A 1 203 ? -5.706 -3.666 24.739 1.00 87.56 203 GLU A CA 1
ATOM 1679 C C . GLU A 1 203 ? -4.234 -4.093 24.708 1.00 87.56 203 GLU A C 1
ATOM 1681 O O . GLU A 1 203 ? -3.606 -4.210 25.761 1.00 87.56 203 GLU A O 1
ATOM 1686 N N . TYR A 1 204 ? -3.638 -4.195 23.515 1.00 86.25 204 TYR A N 1
ATOM 1687 C CA . TYR A 1 204 ? -2.205 -4.471 23.373 1.00 86.25 204 TYR A CA 1
ATOM 1688 C C . TYR A 1 204 ? -1.330 -3.397 24.028 1.00 86.25 204 TYR A C 1
ATOM 1690 O O . TYR A 1 204 ? -0.357 -3.731 24.701 1.00 86.25 204 TYR A O 1
ATOM 1698 N N . LEU A 1 205 ? -1.669 -2.113 23.874 1.00 87.06 205 LEU A N 1
ATOM 1699 C CA . LEU A 1 205 ? -0.945 -1.009 24.509 1.00 87.06 205 LEU A CA 1
ATOM 1700 C C . LEU A 1 205 ? -1.087 -1.037 26.031 1.00 87.06 205 LEU A C 1
ATOM 1702 O O . LEU A 1 205 ? -0.100 -0.817 26.725 1.00 87.06 205 LEU A O 1
ATOM 1706 N N . ALA A 1 206 ? -2.275 -1.330 26.561 1.00 86.88 206 ALA A N 1
ATOM 1707 C CA . ALA A 1 206 ? -2.495 -1.463 27.997 1.00 86.88 206 ALA A CA 1
ATOM 1708 C C . ALA A 1 206 ? -1.681 -2.630 28.574 1.00 86.88 206 ALA A C 1
ATOM 1710 O O . ALA A 1 206 ? -0.989 -2.456 29.577 1.00 86.88 206 ALA A O 1
ATOM 1711 N N . HIS A 1 207 ? -1.685 -3.782 27.897 1.00 87.25 207 HIS A N 1
ATOM 1712 C CA . HIS A 1 207 ? -0.869 -4.936 28.268 1.00 87.25 207 HIS A CA 1
ATOM 1713 C C . HIS A 1 207 ? 0.632 -4.612 28.207 1.00 87.25 207 HIS A C 1
ATOM 1715 O O . HIS A 1 207 ? 1.379 -4.901 29.141 1.00 87.25 207 HIS A O 1
ATOM 1721 N N . PHE A 1 208 ? 1.079 -3.939 27.143 1.00 85.12 208 PHE A N 1
ATOM 1722 C CA . PHE A 1 208 ? 2.467 -3.508 26.985 1.00 85.12 208 PHE A CA 1
ATOM 1723 C C . PHE A 1 208 ? 2.897 -2.507 28.067 1.00 85.12 208 PHE A C 1
ATOM 1725 O O . PHE A 1 208 ? 3.984 -2.637 28.630 1.00 85.12 208 PHE A O 1
ATOM 1732 N N . LEU A 1 209 ? 2.049 -1.532 28.403 1.00 86.50 209 LEU A N 1
ATOM 1733 C CA . LEU A 1 209 ? 2.303 -0.580 29.486 1.00 86.50 209 LEU A CA 1
ATOM 1734 C C . LEU A 1 209 ? 2.362 -1.282 30.843 1.00 86.50 209 LEU A C 1
ATOM 1736 O O . LEU A 1 209 ? 3.260 -0.991 31.628 1.00 86.50 209 LEU A O 1
ATOM 1740 N N . HIS A 1 210 ? 1.467 -2.236 31.103 1.00 84.88 210 HIS A N 1
ATOM 1741 C CA . HIS A 1 210 ? 1.493 -3.024 32.332 1.00 84.88 210 HIS A CA 1
ATOM 1742 C C . HIS A 1 210 ? 2.790 -3.837 32.450 1.00 84.88 210 HIS A C 1
ATOM 1744 O O . HIS A 1 210 ? 3.439 -3.811 33.496 1.00 84.88 210 HIS A O 1
ATOM 1750 N N . LEU A 1 211 ? 3.226 -4.480 31.362 1.00 83.44 211 LEU A N 1
ATOM 1751 C CA . LEU A 1 211 ? 4.490 -5.217 31.306 1.00 83.44 211 LEU A CA 1
ATOM 1752 C C . LEU A 1 211 ? 5.698 -4.294 31.516 1.00 83.44 211 LEU A C 1
ATOM 1754 O O . LEU A 1 211 ? 6.594 -4.617 32.293 1.00 83.44 211 LEU A O 1
ATOM 1758 N N . LYS A 1 212 ? 5.712 -3.120 30.875 1.00 85.31 212 LYS A N 1
ATOM 1759 C CA . LYS A 1 212 ? 6.777 -2.121 31.043 1.00 85.31 212 LYS A CA 1
ATOM 1760 C C . LYS A 1 212 ? 6.839 -1.608 32.482 1.00 85.31 212 LYS A C 1
ATOM 1762 O O . LYS A 1 212 ? 7.931 -1.487 33.032 1.00 85.31 212 LYS A O 1
ATOM 1767 N N . THR A 1 213 ? 5.694 -1.348 33.110 1.00 81.81 213 THR A N 1
ATOM 1768 C CA . THR A 1 213 ? 5.620 -0.932 34.518 1.00 81.81 213 THR A CA 1
ATOM 1769 C C . THR A 1 213 ? 6.066 -2.053 35.458 1.00 81.81 213 THR A C 1
ATOM 1771 O O . THR A 1 213 ? 6.800 -1.779 36.405 1.00 81.81 213 THR A O 1
ATOM 1774 N N . ALA A 1 214 ? 5.697 -3.310 35.192 1.00 79.94 214 ALA A N 1
ATOM 1775 C CA . ALA A 1 214 ? 6.183 -4.462 35.954 1.00 79.94 214 ALA A CA 1
ATOM 1776 C C . ALA A 1 214 ? 7.709 -4.603 35.838 1.00 79.94 214 ALA A C 1
ATOM 1778 O O . ALA A 1 214 ? 8.395 -4.690 36.852 1.00 79.94 214 ALA A O 1
ATOM 1779 N N . PHE A 1 215 ? 8.252 -4.508 34.621 1.00 76.75 215 PHE A N 1
ATOM 1780 C CA . PHE A 1 215 ? 9.693 -4.563 34.375 1.00 76.75 215 PHE A CA 1
ATOM 1781 C C . PHE A 1 215 ? 10.451 -3.423 35.070 1.00 76.75 215 PHE A C 1
ATOM 1783 O O . PHE A 1 215 ? 11.501 -3.644 35.674 1.00 76.75 215 PHE A O 1
ATOM 1790 N N . LEU A 1 216 ? 9.905 -2.202 35.040 1.00 77.25 216 LEU A N 1
ATOM 1791 C CA . LEU A 1 216 ? 10.469 -1.055 35.756 1.00 77.25 216 LEU A CA 1
ATOM 1792 C C . LEU A 1 216 ? 10.455 -1.270 37.273 1.00 77.25 216 LEU A C 1
ATOM 1794 O O . LEU A 1 216 ? 11.471 -1.012 37.915 1.00 77.25 216 LEU A O 1
ATOM 1798 N N . LYS A 1 217 ? 9.361 -1.797 37.843 1.00 79.31 217 LYS A N 1
ATOM 1799 C CA . LYS A 1 217 ? 9.292 -2.147 39.272 1.00 79.31 217 LYS A CA 1
ATOM 1800 C C . LYS A 1 217 ? 10.349 -3.186 39.644 1.00 79.31 217 LYS A C 1
ATOM 1802 O O . LYS A 1 217 ? 11.087 -2.970 40.599 1.00 79.31 217 LYS A O 1
ATOM 1807 N N . THR A 1 218 ? 10.488 -4.260 38.867 1.00 77.12 218 THR A N 1
ATOM 1808 C CA . THR A 1 218 ? 11.515 -5.286 39.102 1.00 77.12 218 THR A CA 1
ATOM 1809 C C . THR A 1 218 ? 12.925 -4.701 39.021 1.00 77.12 218 THR A C 1
ATOM 1811 O O . THR A 1 218 ? 13.756 -4.990 39.876 1.00 77.12 218 THR A O 1
ATOM 1814 N N . LYS A 1 219 ? 13.199 -3.820 38.049 1.00 76.56 219 LYS A N 1
ATOM 1815 C CA . LYS A 1 219 ? 14.506 -3.160 37.919 1.00 76.56 219 LYS A CA 1
ATOM 1816 C C . LYS A 1 219 ? 14.820 -2.256 39.116 1.00 76.56 219 LYS A C 1
ATOM 1818 O O . LYS A 1 219 ? 15.945 -2.290 39.606 1.00 76.56 219 LYS A O 1
ATOM 1823 N N . VAL A 1 220 ? 13.844 -1.488 39.606 1.00 77.38 220 VAL A N 1
ATOM 1824 C CA . VAL A 1 220 ? 13.999 -0.649 40.810 1.00 77.38 220 VAL A CA 1
ATOM 1825 C C . VAL A 1 220 ? 14.266 -1.510 42.047 1.00 77.38 220 VAL A C 1
ATOM 1827 O O . VAL A 1 220 ? 15.178 -1.195 42.806 1.00 77.38 220 VAL A O 1
ATOM 1830 N N . VAL A 1 221 ? 13.552 -2.629 42.212 1.00 75.56 221 VAL A N 1
ATOM 1831 C CA . VAL A 1 221 ? 13.778 -3.577 43.320 1.00 75.56 221 VAL A CA 1
ATOM 1832 C C . VAL A 1 221 ? 15.181 -4.189 43.259 1.00 75.56 221 VAL A C 1
ATOM 1834 O O . VAL A 1 221 ? 15.863 -4.237 44.277 1.00 75.56 221 VAL A O 1
ATOM 1837 N N . ILE A 1 222 ? 15.656 -4.594 42.076 1.00 74.94 222 ILE A N 1
ATOM 1838 C CA . ILE A 1 222 ? 17.013 -5.145 41.903 1.00 74.94 222 ILE A CA 1
ATOM 1839 C C . ILE A 1 222 ? 18.087 -4.098 42.232 1.00 74.94 222 ILE A C 1
ATOM 1841 O O . ILE A 1 222 ? 19.090 -4.430 42.861 1.00 74.94 222 ILE A O 1
ATOM 1845 N N . ILE A 1 223 ? 17.895 -2.839 41.825 1.00 75.44 223 ILE A N 1
ATOM 1846 C CA . ILE A 1 223 ? 18.837 -1.753 42.135 1.00 75.44 223 ILE A CA 1
ATOM 1847 C C . ILE A 1 223 ? 18.851 -1.470 43.643 1.00 75.44 223 ILE A C 1
ATOM 1849 O O . ILE A 1 223 ? 19.929 -1.405 44.225 1.00 75.44 223 ILE A O 1
ATOM 1853 N N . GLY A 1 224 ? 17.683 -1.378 44.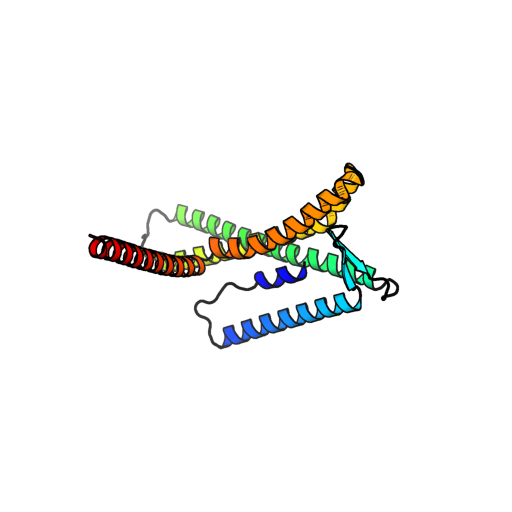288 1.00 70.75 224 GLY A N 1
ATOM 1854 C CA . GLY A 1 224 ? 17.586 -1.186 45.739 1.00 70.75 224 GLY A CA 1
ATOM 1855 C C . GLY A 1 224 ? 18.223 -2.329 46.534 1.00 70.75 224 GLY A C 1
ATOM 1856 O O . GLY A 1 224 ? 18.974 -2.083 47.473 1.00 70.75 224 GLY A O 1
ATOM 1857 N N . ALA A 1 225 ? 18.015 -3.578 46.107 1.00 70.31 225 ALA A N 1
ATOM 1858 C CA . ALA A 1 225 ? 18.653 -4.742 46.719 1.00 70.31 225 ALA A CA 1
ATOM 1859 C C . ALA A 1 225 ? 20.184 -4.716 46.573 1.00 70.31 225 ALA A C 1
ATOM 1861 O O . ALA A 1 225 ? 20.889 -5.052 47.517 1.00 70.31 225 ALA A O 1
ATOM 1862 N N . ARG A 1 226 ? 20.718 -4.278 45.423 1.00 70.25 226 ARG A N 1
ATOM 1863 C CA . ARG A 1 226 ? 22.173 -4.141 45.228 1.00 70.25 226 ARG A CA 1
ATOM 1864 C C . ARG A 1 226 ? 22.795 -3.047 46.094 1.00 70.25 226 ARG A C 1
ATOM 1866 O O . ARG A 1 226 ? 23.921 -3.229 46.534 1.00 70.25 226 ARG A O 1
ATOM 1873 N N . ILE A 1 227 ? 22.085 -1.943 46.330 1.00 70.00 227 ILE A N 1
ATOM 1874 C CA . ILE A 1 227 ? 22.563 -0.860 47.204 1.00 70.00 227 ILE A CA 1
ATOM 1875 C C . ILE A 1 227 ? 22.625 -1.346 48.658 1.00 70.00 227 ILE A C 1
ATOM 1877 O O . ILE A 1 227 ? 23.641 -1.149 49.313 1.00 70.00 227 ILE A O 1
ATOM 1881 N N . ASN A 1 228 ? 21.599 -2.066 49.124 1.00 65.19 228 ASN A N 1
ATOM 1882 C CA . ASN A 1 228 ? 21.554 -2.595 50.492 1.00 65.19 228 ASN A CA 1
ATOM 1883 C C . ASN A 1 228 ? 22.584 -3.703 50.772 1.00 65.19 228 ASN A C 1
ATOM 1885 O O . ASN A 1 228 ? 22.919 -3.924 51.925 1.00 65.19 228 ASN A O 1
ATOM 1889 N N . VAL A 1 229 ? 23.060 -4.421 49.748 1.00 66.62 229 VAL A N 1
ATOM 1890 C CA . VAL A 1 229 ? 24.124 -5.439 49.890 1.00 66.62 229 VAL A CA 1
ATOM 1891 C C . VAL A 1 229 ? 25.528 -4.809 49.869 1.00 66.62 229 VAL A C 1
ATOM 1893 O O . VAL A 1 229 ? 26.497 -5.464 50.238 1.00 66.62 229 VAL A O 1
ATOM 1896 N N . ALA A 1 230 ? 25.655 -3.554 49.424 1.00 58.59 230 ALA A N 1
ATOM 1897 C CA . ALA A 1 230 ? 26.928 -2.837 49.338 1.00 58.59 230 ALA A CA 1
ATOM 1898 C C . ALA A 1 230 ? 27.207 -1.900 50.534 1.00 58.59 230 ALA A C 1
ATOM 1900 O O . ALA A 1 230 ? 28.288 -1.311 50.577 1.00 58.59 230 ALA A O 1
ATOM 1901 N N . GLN A 1 231 ? 26.254 -1.744 51.462 1.00 54.31 231 GLN A N 1
ATOM 1902 C CA . GLN A 1 231 ? 26.428 -1.070 52.759 1.00 54.31 231 GLN A CA 1
ATOM 1903 C C . GLN A 1 231 ? 26.689 -2.089 53.863 1.00 54.31 231 GLN A C 1
ATOM 1905 O O . GLN A 1 231 ? 27.452 -1.732 54.786 1.00 54.31 231 GLN A O 1
#

Sequence (231 aa):
MLVIFEYYSVLPLLYNISLYDIFKIYQQITHQKNKFLAITFSDYYYCTRIFIAWNLSWKGDCTKSNGKGDTWWRIRYLWALTIPNITFAVHVAIFYSIRRKQRSTADIIRNKKKKILAGRGTNAVKTYDYEWSMLIQAALNCSIMEIGIISFNFLPPLLIKIFGERITIPARIFVNCYAISICAMLPTIYFIYSKGARNIVKEYLAHFLHLKTAFLKTKVVIIGARINVAQ

Organism: Onchocerca volvulus (NCBI:txid6282)

Secondary structure (DSSP, 8-state):
-GGGSGGGTT----SS--HHHHHHHHHHHHHHHHHHHHHHHHHHHH-EEEEEGGGTEEEEE-GGGTTHHHHHHHHHHHHHHHHHHHHHHHHHHHHHHHHHHHHHHHHHHHHHTTS--S-S-HHHHHHHHHHHHHHHHHHHHHHHHHHHHHHHHTHHHHHHHHH-GGGHHHHHHHHHHHHHHHHHHHHHHHHHH-HHHHHHHHHHHHHHHHHHHHHHHHHHHHHHHHHHH--

Radius of gyration: 26.24 Å; chains: 1; bounding box: 73×43×83 Å

pLDDT: mean 75.9, std 11.95, range [42.72, 91.0]

Foldseek 3Di:
DLLVLVLQLLDDDPDDDDPVNVVVVVVVNVVSVVVSVVLVVVCVVQWDWDQDPVLRDIDTDRVVNVCVSVVSVVVVLVVLQVPLVVQLVVLVVVVVVVVVVVVVVVVVCVVVVPDDDPPDPDPVVVVVLLVVLSSVLSNVSSVLSNVLSCLQPPVLVVVCVVVNPPCNSVSSVVNVVSVVVSVVVSVVSVCVSDPPNVVVVVVVVVVVVVVVVVVVVVVVVVVVVVVVVVD